Protein AF-A0A803SXY1-F1 (afdb_monomer)

Foldseek 3Di:
DDDDDDDPDDPPDDPDDDDPVNVVVVVVVVVVVLVVLLVVLLVVLLVVLCVPQLVVLLCLLQQQNDDDPVVSVVSSVVLSNLRSVLSSQLVSQLVVQQVVVCVVPVDDDPVSSVVSNVVSCCVRLVDPDLSSVVVVVVVVVVVVVVVVVVCCVVVVDPDDPDDCVVVVVVVVVVVVVVCLVPPLVVDRPSVSSVCCVVPVQVVDDDDPCCVRHNVDDPPDD

pLDDT: mean 77.66, std 15.53, range [34.53, 93.69]

Organism: Anolis carolinensis (NCBI:txid28377)

Solvent-accessible surface area (backbone atoms only — not comparable to full-atom values): 12912 Å² total; per-residue (Å²): 140,80,90,82,88,81,79,85,73,77,87,79,76,78,91,63,89,76,54,70,69,58,53,50,54,52,50,52,51,50,52,50,51,52,50,52,53,50,51,52,42,44,54,53,27,42,54,51,22,50,68,59,42,32,58,53,40,42,53,51,38,70,66,74,51,89,77,55,72,66,57,47,52,52,48,29,49,49,57,21,48,53,50,15,50,37,55,24,51,28,54,49,44,25,52,50,44,49,52,49,49,35,70,75,67,75,54,91,55,75,67,55,59,52,52,29,44,51,55,22,41,51,77,53,53,58,60,93,42,79,67,37,49,52,52,51,55,55,50,48,57,52,47,53,54,50,50,53,53,50,34,36,75,71,62,78,37,82,77,71,94,56,84,60,60,66,60,51,50,54,51,54,55,53,50,52,50,52,37,54,74,78,40,48,86,78,50,57,69,71,56,45,55,52,47,43,48,67,67,62,51,64,78,64,86,86,58,80,58,48,80,79,77,46,85,67,80,78,82,83,126

Radius of gyration: 26.49 Å; Cα contacts (8 Å, |Δi|>4): 98; chains: 1; bounding box: 53×67×96 Å

InterPro domains:
  IPR019531 Peroxisomal membrane protein 4 [PTHR15460] (8-216)

Nearest PDB structures (foldseek):
  8e73-assembly1_AK  TM=5.027E-01  e=1.678E-01  Vigna radiata
  8scx-assembly1_B  TM=4.984E-01  e=2.496E-01  Saccharomyces cerevisiae
  7b93-assembly1_Y  TM=5.015E-01  e=2.151E-01  Mus musculus
  8uew-assembly1_1Y  TM=5.117E-01  e=4.308E-01  Sus scrofa

Secondary structure (DSSP, 8-state):
-------------------HHHHHHHHHHHHHHHHHHHHHHHHHHHHHHHHHHHHHHHHHHHHH--S-HHHHHHHHHHHHHHHHHHHHHHHHHHHHHHHHHHHHHSS--HHHHHHHHHHHHHHHH-S--HHHHHHHHHHHHHHHHHHHHHHHHTTSSPPPSS-SHHHHHHHHHHHHHHHHHH-GGGS-HHHHHHHHHHHTGGG----GGGGTT-S-PPP--

Sequence (221 aa):
MLTGLIPCKPLQVPMGRWRRGTKIKLLLLLLLLLLCVFYFIFLSFGSYGAKIRAPHALVMTFLFRNGSLQEKLKAIFWATYTHSRNLAYFVFTYKGLMALQLRMQGKKIPVHSFLAACVGGWLVFGENNNINSQINMYLLSRILFGLSRLAVEKGYIPEPKRDPFPLFGALVWGIVLWLFEYHRHTLQPSLQSSMTYLYDDSNVWHDVSDFLVYNKRPAVK

Structure (mmCIF, N/CA/C/O backbone):
data_AF-A0A803SXY1-F1
#
_entry.id   AF-A0A803SXY1-F1
#
loop_
_atom_site.group_PDB
_atom_site.id
_atom_site.type_symbol
_atom_site.label_atom_id
_atom_site.label_alt_id
_atom_site.label_comp_id
_atom_site.label_asym_id
_atom_site.label_entity_id
_atom_site.label_seq_id
_atom_site.pdbx_PDB_ins_code
_atom_site.Cartn_x
_atom_site.Cartn_y
_atom_site.Cartn_z
_atom_site.occupancy
_atom_site.B_iso_or_equiv
_atom_site.auth_seq_id
_atom_site.auth_comp_id
_atom_site.auth_asym_id
_atom_site.auth_atom_id
_atom_site.pdbx_PDB_model_num
ATOM 1 N N . MET A 1 1 ? -16.635 -2.379 62.173 1.00 37.00 1 MET A N 1
ATOM 2 C CA . MET A 1 1 ? -15.946 -1.074 62.029 1.00 37.00 1 MET A CA 1
ATOM 3 C C . MET A 1 1 ? -14.939 -1.248 60.900 1.00 37.00 1 MET A C 1
ATOM 5 O O . MET A 1 1 ? -14.116 -2.129 61.034 1.00 37.00 1 MET A O 1
ATOM 9 N N . LEU A 1 2 ? -14.979 -0.608 59.735 1.00 38.03 2 LEU A N 1
ATOM 10 C CA . LEU A 1 2 ? -15.525 0.678 59.318 1.00 38.03 2 LEU A CA 1
ATOM 11 C C . LEU A 1 2 ? -15.979 0.595 57.849 1.00 38.03 2 LEU A C 1
ATOM 13 O O . LEU A 1 2 ? -15.222 0.197 56.970 1.00 38.03 2 LEU A O 1
ATOM 17 N N . THR A 1 3 ? -17.211 1.023 57.602 1.00 37.41 3 THR A N 1
ATOM 18 C CA . THR A 1 3 ? -17.710 1.551 56.327 1.00 37.41 3 THR A CA 1
ATOM 19 C C . THR A 1 3 ? -17.088 2.929 56.063 1.00 37.41 3 THR A C 1
ATOM 21 O O . THR A 1 3 ? -17.051 3.744 56.983 1.00 37.41 3 THR A O 1
ATOM 24 N N . GLY A 1 4 ? -16.648 3.230 54.834 1.00 34.53 4 GLY A N 1
ATOM 25 C CA . GLY A 1 4 ? -16.041 4.534 54.519 1.00 34.53 4 GLY A CA 1
ATOM 26 C C . GLY A 1 4 ? -15.859 4.821 53.026 1.00 34.53 4 GLY A C 1
ATOM 27 O O . GLY A 1 4 ? -14.760 4.747 52.497 1.00 34.53 4 GLY A O 1
ATOM 28 N N . LEU A 1 5 ? -16.975 5.139 52.375 1.00 41.88 5 LEU A N 1
ATOM 29 C CA . LEU A 1 5 ? -17.161 5.711 51.036 1.00 41.88 5 LEU A CA 1
ATOM 30 C C . LEU A 1 5 ? -16.133 6.783 50.602 1.00 41.88 5 LEU A C 1
ATOM 32 O O . LEU A 1 5 ? -15.962 7.784 51.291 1.00 41.88 5 LEU A O 1
ATOM 36 N N . ILE A 1 6 ? -15.639 6.691 49.359 1.00 41.78 6 ILE A N 1
ATOM 37 C CA . ILE A 1 6 ? -15.405 7.878 48.515 1.00 41.78 6 ILE A CA 1
ATOM 38 C C . ILE A 1 6 ? -16.042 7.615 47.140 1.00 41.78 6 ILE A C 1
ATOM 40 O O . ILE A 1 6 ? -15.464 6.894 46.326 1.00 41.78 6 ILE A O 1
ATOM 44 N N . PRO A 1 7 ? -17.236 8.156 46.840 1.00 44.84 7 PRO A N 1
ATOM 45 C CA . PRO A 1 7 ? -17.780 8.099 45.494 1.00 44.84 7 PRO A CA 1
ATOM 46 C C . PRO A 1 7 ? -17.070 9.140 44.616 1.00 44.84 7 PRO A C 1
ATOM 48 O O . PRO A 1 7 ? -17.014 10.324 44.953 1.00 44.84 7 PRO A O 1
ATOM 51 N N . CYS A 1 8 ? -16.551 8.708 43.464 1.00 43.59 8 CYS A N 1
ATOM 52 C CA . CYS A 1 8 ? -16.118 9.606 42.393 1.00 43.59 8 CYS A CA 1
ATOM 53 C C . CYS A 1 8 ? -17.317 10.445 41.925 1.00 43.59 8 CYS A C 1
ATOM 55 O O . CYS A 1 8 ? -18.183 9.957 41.199 1.00 43.59 8 CYS A O 1
ATOM 57 N N . LYS A 1 9 ? -17.379 11.716 42.336 1.00 37.56 9 LYS A N 1
ATOM 58 C CA . LYS A 1 9 ? -18.309 12.684 41.745 1.00 37.56 9 LYS A CA 1
ATOM 59 C C . LYS A 1 9 ? -17.883 12.965 40.296 1.00 37.56 9 LYS A C 1
ATOM 61 O O . LYS A 1 9 ? -16.722 13.313 40.078 1.00 37.56 9 LYS A O 1
ATOM 66 N N . PRO A 1 10 ? -18.785 12.877 39.303 1.00 44.91 10 PRO A N 1
ATOM 67 C CA . PRO A 1 10 ? -18.502 13.389 37.971 1.00 44.91 10 PRO A CA 1
ATOM 68 C C . PRO A 1 10 ? -18.340 14.911 38.040 1.00 44.91 10 PRO A C 1
ATOM 70 O O . PRO A 1 10 ? -19.112 15.606 38.702 1.00 44.91 10 PRO A O 1
ATOM 73 N N . LEU A 1 11 ? -17.315 15.421 37.359 1.00 42.56 11 LEU A N 1
ATOM 74 C CA . LEU A 1 11 ? -16.994 16.842 37.269 1.00 42.56 11 LEU A CA 1
ATOM 75 C C . LEU A 1 11 ? -18.154 17.586 36.574 1.00 42.56 11 LEU A C 1
ATOM 77 O O . LEU A 1 11 ? -18.236 17.630 35.347 1.00 42.56 11 LEU A O 1
ATOM 81 N N . GLN A 1 12 ? -19.086 18.147 37.346 1.00 40.94 12 GLN A N 1
ATOM 82 C CA . GLN A 1 12 ? -20.117 19.043 36.823 1.00 40.94 12 GLN A CA 1
ATOM 83 C C . GLN A 1 12 ? -19.466 20.384 36.477 1.00 40.94 12 GLN A C 1
ATOM 85 O O . GLN A 1 12 ? -19.215 21.216 37.346 1.00 40.94 12 GLN A O 1
ATOM 90 N N . VAL A 1 13 ? -19.175 20.592 35.191 1.00 52.53 13 VAL A N 1
ATOM 91 C CA . VAL A 1 13 ? -18.780 21.906 34.677 1.00 52.53 13 VAL A CA 1
ATOM 92 C C . VAL A 1 13 ? -20.028 22.798 34.694 1.00 52.53 13 VAL A C 1
ATOM 94 O O . VAL A 1 13 ? -21.013 22.456 34.034 1.00 52.53 13 VAL A O 1
ATOM 97 N N . PRO A 1 14 ? -20.039 23.922 35.432 1.00 42.34 14 PRO A N 1
ATOM 98 C CA . PRO A 1 14 ? -21.200 24.796 35.470 1.00 42.34 14 PRO A CA 1
ATOM 99 C C . PRO A 1 14 ? -21.445 25.385 34.075 1.00 42.34 14 PRO A C 1
ATOM 101 O O . PRO A 1 14 ? -20.555 25.989 33.472 1.00 42.34 14 PRO A O 1
ATOM 104 N N . MET A 1 15 ? -22.672 25.233 33.570 1.00 45.22 15 MET A N 1
ATOM 105 C CA . MET A 1 15 ? -23.189 25.891 32.362 1.00 45.22 15 MET A CA 1
ATOM 106 C C . MET A 1 15 ? -23.405 27.393 32.629 1.00 45.22 15 MET A C 1
ATOM 108 O O . MET A 1 15 ? -24.511 27.918 32.564 1.00 45.22 15 MET A O 1
ATOM 112 N N . GLY A 1 16 ? -22.328 28.095 32.983 1.00 50.28 16 GLY A N 1
ATOM 113 C CA . GLY A 1 16 ? -22.297 29.544 33.122 1.00 50.28 16 GLY A CA 1
ATOM 114 C C . GLY A 1 16 ? -22.181 30.225 31.758 1.00 50.28 16 GLY A C 1
ATOM 115 O O . GLY A 1 16 ? -21.492 29.753 30.854 1.00 50.28 16 GLY A O 1
ATOM 116 N N . ARG A 1 17 ? -22.858 31.364 31.604 1.00 56.81 17 ARG A N 1
ATOM 117 C CA . ARG A 1 17 ? -22.893 32.192 30.388 1.00 56.81 17 ARG A CA 1
ATOM 118 C C . ARG A 1 17 ? -21.473 32.656 30.004 1.00 56.81 17 ARG A C 1
ATOM 120 O O . ARG A 1 17 ? -20.957 33.630 30.541 1.00 56.81 17 ARG A O 1
ATOM 127 N N . TRP A 1 18 ? -20.830 31.949 29.072 1.00 48.97 18 TRP A N 1
ATOM 128 C CA . TRP A 1 18 ? -19.464 32.236 28.611 1.00 48.97 18 TRP A CA 1
ATOM 129 C C . TRP A 1 18 ? -19.352 33.646 27.998 1.00 48.97 18 TRP A C 1
ATOM 131 O O . TRP A 1 18 ? -19.996 33.934 26.984 1.00 48.97 18 TRP A O 1
ATOM 141 N N . ARG A 1 19 ? -18.494 34.514 28.563 1.00 59.72 19 ARG A N 1
ATOM 142 C CA . ARG A 1 19 ? -18.118 35.804 27.947 1.00 59.72 19 ARG A CA 1
ATOM 143 C C . ARG A 1 19 ? -17.497 35.549 26.564 1.00 59.72 19 ARG A C 1
ATOM 145 O O . ARG A 1 19 ? -16.699 34.626 26.401 1.00 59.72 19 ARG A O 1
ATOM 152 N N . ARG A 1 20 ? -17.827 36.390 25.570 1.00 59.88 20 ARG A N 1
ATOM 153 C CA . ARG A 1 20 ? -17.334 36.292 24.173 1.00 59.88 20 ARG A CA 1
ATOM 154 C C . ARG A 1 20 ? -15.811 36.085 24.083 1.00 59.88 20 ARG A C 1
ATOM 156 O O . ARG A 1 20 ? -15.367 35.249 23.304 1.00 59.88 20 ARG A O 1
ATOM 163 N N . GLY A 1 21 ? -15.028 36.755 24.935 1.00 64.75 21 GLY A N 1
ATOM 164 C CA . GLY A 1 21 ? -13.566 36.605 24.984 1.00 64.75 21 GLY A CA 1
ATOM 165 C C . GLY A 1 21 ? -13.079 35.211 25.401 1.00 64.75 21 GLY A C 1
ATOM 166 O O . GLY A 1 21 ? -12.070 34.734 24.891 1.00 64.75 21 GLY A O 1
ATOM 167 N N . THR A 1 22 ? -13.812 34.510 26.267 1.00 71.00 22 THR A N 1
ATOM 168 C CA . THR A 1 22 ? -13.458 33.152 26.702 1.00 71.00 22 THR A CA 1
ATOM 169 C C . THR A 1 22 ? -13.793 32.114 25.625 1.00 71.00 22 THR A C 1
ATOM 171 O O . THR A 1 22 ? -13.038 31.164 25.439 1.00 71.00 22 THR A O 1
ATOM 174 N N . LYS A 1 23 ? -14.865 32.331 24.843 1.00 73.38 23 LYS A N 1
ATOM 175 C CA . LYS A 1 23 ? -15.178 31.500 23.664 1.00 73.38 23 LYS A CA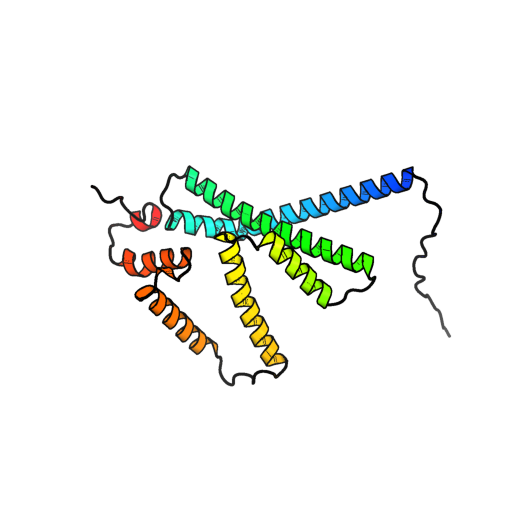 1
ATOM 176 C C . LYS A 1 23 ? -14.116 31.630 22.568 1.00 73.38 23 LYS A C 1
ATOM 178 O O . LYS A 1 23 ? -13.734 30.621 21.992 1.00 73.38 23 LYS A O 1
ATOM 183 N N . ILE A 1 24 ? -13.613 32.843 22.318 1.00 78.06 24 ILE A N 1
ATOM 184 C CA . ILE A 1 24 ? -12.548 33.090 21.329 1.00 78.06 24 ILE A CA 1
ATOM 185 C C . ILE A 1 24 ? -11.233 32.435 21.765 1.00 78.06 24 ILE A C 1
ATOM 187 O O . ILE A 1 24 ? -10.610 31.743 20.967 1.00 78.06 24 ILE A O 1
ATOM 191 N N . LYS A 1 25 ? -10.840 32.575 23.040 1.00 78.88 25 LYS A N 1
ATOM 192 C CA . LYS A 1 25 ? -9.647 31.900 23.581 1.00 78.88 25 LYS A CA 1
ATOM 193 C C . LYS A 1 25 ? -9.755 30.375 23.498 1.00 78.88 25 LYS A C 1
ATOM 195 O O . LYS A 1 25 ? -8.792 29.721 23.115 1.00 78.88 25 LYS A O 1
ATOM 200 N N . LEU A 1 26 ? -10.925 29.815 23.807 1.00 80.31 26 LEU A N 1
ATOM 201 C CA . LEU A 1 26 ? -11.172 28.377 23.694 1.00 80.31 26 LEU A CA 1
ATOM 202 C C . LEU A 1 26 ? -11.145 27.903 22.233 1.00 80.31 26 LEU A C 1
ATOM 204 O O . LEU A 1 26 ? -10.582 26.851 21.946 1.00 80.31 26 LEU A O 1
ATOM 208 N N . LEU A 1 27 ? -11.714 28.684 21.309 1.00 81.00 27 LEU A N 1
ATOM 209 C CA . LEU A 1 27 ? -11.686 28.388 19.878 1.00 81.00 27 LEU A CA 1
ATOM 210 C C . LEU A 1 27 ? -10.255 28.415 19.329 1.00 81.00 27 LEU A C 1
ATOM 212 O O . LEU A 1 27 ? -9.861 27.472 18.654 1.00 81.00 27 LEU A O 1
ATOM 216 N N . LEU A 1 28 ? -9.466 29.439 19.669 1.00 80.88 28 LEU A N 1
ATOM 217 C CA . LEU A 1 28 ? -8.047 29.538 19.308 1.00 80.88 28 LEU A CA 1
ATOM 218 C C . LEU A 1 28 ? -7.239 28.362 19.859 1.00 80.88 28 LEU A C 1
ATOM 220 O O . LEU A 1 28 ? -6.459 27.768 19.122 1.00 80.88 28 LEU A O 1
ATOM 224 N N . LEU A 1 29 ? -7.459 27.987 21.123 1.00 82.38 29 LEU A N 1
ATOM 225 C CA . LEU A 1 29 ? -6.787 26.845 21.743 1.00 82.38 29 LEU A CA 1
ATOM 226 C C . LEU A 1 29 ? -7.137 25.527 21.036 1.00 82.38 29 LEU A C 1
ATOM 228 O O . LEU A 1 29 ? -6.254 24.716 20.777 1.00 82.38 29 LEU A O 1
ATOM 232 N N . LEU A 1 30 ? -8.409 25.322 20.680 1.00 80.56 30 LEU A N 1
ATOM 233 C CA . LEU A 1 30 ? -8.847 24.155 19.910 1.00 80.56 30 LEU A CA 1
ATOM 234 C C . LEU A 1 30 ? -8.224 24.125 18.509 1.00 80.56 30 LEU A C 1
ATOM 236 O O . LEU A 1 30 ? -7.809 23.061 18.056 1.00 80.56 30 LEU A O 1
ATOM 240 N N . LEU A 1 31 ? -8.125 25.275 17.841 1.00 82.19 31 LEU A N 1
ATOM 241 C CA . LEU A 1 31 ? -7.512 25.398 16.517 1.00 82.19 31 LEU A CA 1
ATOM 242 C C . LEU A 1 31 ? -6.007 25.101 16.566 1.00 82.19 31 LEU A C 1
ATOM 244 O O . LEU A 1 31 ? -5.509 24.327 15.754 1.00 82.19 31 LEU A O 1
ATOM 248 N N . LEU A 1 32 ? -5.304 25.632 17.570 1.00 82.56 32 LEU A N 1
ATOM 249 C CA . LEU A 1 32 ? -3.899 25.327 17.851 1.00 82.56 32 LEU A CA 1
ATOM 250 C C . LEU A 1 32 ? -3.681 23.837 18.130 1.00 82.56 32 LEU A C 1
ATOM 252 O O . LEU A 1 32 ? -2.777 23.236 17.559 1.00 82.56 32 LEU A O 1
ATOM 256 N N . LEU A 1 33 ? -4.534 23.215 18.948 1.00 81.62 33 LEU A N 1
ATOM 257 C CA . LEU A 1 33 ? -4.452 21.779 19.229 1.00 81.62 33 LEU A CA 1
ATOM 258 C C . LEU A 1 33 ? -4.681 20.934 17.970 1.00 81.62 33 LEU A C 1
ATOM 260 O O . LEU A 1 33 ? -3.950 19.970 17.745 1.00 81.62 33 LEU A O 1
ATOM 264 N N . LEU A 1 34 ? -5.651 21.299 17.127 1.00 79.19 34 LEU A N 1
ATOM 265 C CA . LEU A 1 34 ? -5.889 20.624 15.849 1.00 79.19 34 LEU A CA 1
ATOM 266 C C . LEU A 1 34 ? -4.689 20.757 14.904 1.00 79.19 34 LEU A C 1
ATOM 268 O O . LEU A 1 34 ? -4.290 19.764 14.297 1.00 79.19 34 LEU A O 1
ATOM 272 N N . LEU A 1 35 ? -4.079 21.943 14.825 1.00 80.88 35 LEU A N 1
ATOM 273 C CA . LEU A 1 35 ? -2.865 22.179 14.040 1.00 80.88 35 LEU A CA 1
ATOM 274 C C . LEU A 1 35 ? -1.670 21.378 14.575 1.00 80.88 35 LEU A C 1
ATOM 276 O O . LEU A 1 35 ? -0.956 20.762 13.787 1.00 80.88 35 LEU A O 1
ATOM 280 N N . CYS A 1 36 ? -1.479 21.312 15.895 1.00 78.88 36 CYS A N 1
ATOM 281 C CA . CYS A 1 36 ? -0.435 20.490 16.512 1.00 78.88 36 CYS A CA 1
ATOM 282 C C . CYS A 1 36 ? -0.631 18.997 16.215 1.00 78.88 36 CYS A C 1
ATOM 284 O O . CYS A 1 36 ? 0.328 18.313 15.861 1.00 78.88 36 CYS A O 1
ATOM 286 N N . VAL A 1 37 ? -1.863 18.487 16.319 1.00 77.94 37 VAL A N 1
ATOM 287 C CA . VAL A 1 37 ? -2.183 17.087 15.994 1.00 77.94 37 VAL A CA 1
ATOM 288 C C . VAL A 1 37 ? -1.950 16.808 14.511 1.00 77.94 37 VAL A C 1
ATOM 290 O O . VAL A 1 37 ? -1.346 15.792 14.175 1.00 77.94 37 VAL A O 1
ATOM 293 N N . PHE A 1 38 ? -2.383 17.710 13.630 1.00 79.56 38 PHE A N 1
ATOM 294 C CA . PHE A 1 38 ? -2.131 17.610 12.195 1.00 79.56 38 PHE A CA 1
ATOM 295 C C . PHE A 1 38 ? -0.625 17.553 11.908 1.00 79.56 38 PHE A C 1
ATOM 297 O O . PHE A 1 38 ? -0.152 16.600 11.291 1.00 79.56 38 PHE A O 1
ATOM 304 N N . TYR A 1 39 ? 0.150 18.499 12.438 1.00 77.69 39 TYR A N 1
ATOM 305 C CA . TYR A 1 39 ? 1.600 18.544 12.255 1.00 77.69 39 TYR A CA 1
ATOM 306 C C . TYR A 1 39 ? 2.296 17.277 12.771 1.00 77.69 39 TYR A C 1
ATOM 308 O O . TYR A 1 39 ? 3.116 16.685 12.068 1.00 77.69 39 TYR A O 1
ATOM 316 N N . PHE A 1 40 ? 1.926 16.803 13.963 1.00 78.12 40 PHE A N 1
ATOM 317 C CA . PHE A 1 40 ? 2.498 15.591 14.547 1.00 78.12 40 PHE A CA 1
ATOM 318 C C . PHE A 1 40 ? 2.210 14.338 13.706 1.00 78.12 40 PHE A C 1
ATOM 320 O O . PHE A 1 40 ? 3.102 13.509 13.503 1.00 78.12 40 PHE A O 1
ATOM 327 N N . ILE A 1 41 ? 0.985 14.202 13.180 1.00 77.44 41 ILE A N 1
ATOM 328 C CA . ILE A 1 41 ? 0.612 13.108 12.271 1.00 77.44 41 ILE A CA 1
ATOM 329 C C . ILE A 1 41 ? 1.494 13.160 11.020 1.00 77.44 41 ILE A C 1
ATOM 331 O O . ILE A 1 41 ? 2.120 12.160 10.672 1.00 77.44 41 ILE A O 1
ATOM 335 N N . PHE A 1 42 ? 1.613 14.323 10.381 1.00 82.19 42 PHE A N 1
ATOM 336 C CA . PHE A 1 42 ? 2.420 14.475 9.170 1.00 82.19 42 PHE A CA 1
ATOM 337 C C . PHE A 1 42 ? 3.905 14.173 9.404 1.00 82.19 42 PHE A C 1
ATOM 339 O O . PHE A 1 42 ? 4.511 13.473 8.596 1.00 82.19 42 PHE A O 1
ATOM 346 N N . LEU A 1 43 ? 4.479 14.607 10.529 1.00 76.81 43 LEU A N 1
ATOM 347 C CA . LEU A 1 43 ? 5.865 14.296 10.889 1.00 76.81 43 LEU A CA 1
ATOM 348 C C . LEU A 1 43 ? 6.087 12.792 11.131 1.00 76.81 43 LEU A C 1
ATOM 350 O O . LEU A 1 43 ? 7.069 12.211 10.655 1.00 76.81 43 LEU A O 1
ATOM 354 N N . SER A 1 44 ? 5.155 12.149 11.839 1.00 76.31 44 SER A N 1
ATOM 355 C CA . SER A 1 44 ? 5.210 10.714 12.138 1.00 76.31 44 SER A CA 1
ATOM 356 C C . SER A 1 44 ? 5.144 9.876 10.859 1.00 76.31 44 SER A C 1
ATOM 358 O O . SER A 1 44 ? 5.974 8.991 10.647 1.00 76.31 44 SER A O 1
ATOM 360 N N . PHE A 1 45 ? 4.199 10.185 9.967 1.00 78.56 45 PHE A N 1
ATOM 361 C CA . PHE A 1 45 ? 4.046 9.476 8.695 1.00 78.56 45 PHE A CA 1
ATOM 362 C C . PHE A 1 45 ? 5.141 9.819 7.689 1.00 78.56 45 PHE A C 1
ATOM 364 O O . PHE A 1 45 ? 5.568 8.939 6.945 1.00 78.56 45 PHE A O 1
ATOM 371 N N . GLY A 1 46 ? 5.657 11.050 7.712 1.00 77.75 46 GLY A N 1
ATOM 372 C CA . GLY A 1 46 ? 6.854 11.438 6.971 1.00 77.75 46 GLY A CA 1
ATOM 373 C C . GLY A 1 46 ? 8.037 10.538 7.326 1.00 77.75 46 GLY A C 1
ATOM 374 O O . GLY A 1 46 ? 8.624 9.917 6.442 1.00 77.75 46 GLY A O 1
ATOM 375 N N . SER A 1 47 ? 8.309 10.383 8.624 1.00 78.69 47 SER A N 1
ATOM 376 C CA . SER A 1 47 ? 9.394 9.535 9.133 1.00 78.69 47 SER A CA 1
ATOM 377 C C . SER A 1 47 ? 9.176 8.049 8.829 1.00 78.69 47 SER A C 1
ATOM 379 O O . SER A 1 47 ? 10.109 7.346 8.446 1.00 78.69 47 SER A O 1
ATOM 381 N N . TYR A 1 48 ? 7.944 7.557 8.978 1.00 75.94 48 TYR A N 1
ATOM 382 C CA . TYR A 1 48 ? 7.596 6.164 8.693 1.00 75.94 48 TYR A CA 1
ATOM 383 C C . TYR A 1 48 ? 7.739 5.820 7.204 1.00 75.94 48 TYR A C 1
ATOM 385 O O . TYR A 1 48 ? 8.412 4.851 6.849 1.00 75.94 48 TYR A O 1
ATOM 393 N N . GLY A 1 49 ? 7.155 6.634 6.320 1.00 74.75 49 GLY A N 1
ATOM 394 C CA . GLY A 1 49 ? 7.240 6.404 4.881 1.00 74.75 49 GLY A CA 1
ATOM 395 C C . GLY A 1 49 ? 8.662 6.568 4.348 1.00 74.75 49 GLY A C 1
ATOM 396 O O . GLY A 1 49 ? 9.065 5.792 3.483 1.00 74.75 49 GLY A O 1
ATOM 397 N N . ALA A 1 50 ? 9.460 7.477 4.922 1.00 79.38 50 ALA A N 1
ATOM 398 C CA . ALA A 1 50 ? 10.884 7.577 4.612 1.00 79.38 50 ALA A CA 1
ATOM 399 C C . ALA A 1 50 ? 11.648 6.290 4.966 1.00 79.38 50 ALA A C 1
ATOM 401 O O . ALA A 1 50 ? 12.468 5.838 4.178 1.00 79.38 50 ALA A O 1
ATOM 402 N N . LYS A 1 51 ? 11.353 5.652 6.105 1.00 78.12 51 LYS A N 1
ATOM 403 C CA . LYS A 1 51 ? 12.051 4.425 6.527 1.00 78.12 51 LYS A CA 1
ATOM 404 C C . LYS A 1 51 ? 11.713 3.201 5.681 1.00 78.12 51 LYS A C 1
ATOM 406 O O . LYS A 1 51 ? 12.587 2.379 5.444 1.00 78.12 51 LYS A O 1
ATOM 411 N N . ILE A 1 52 ? 10.460 3.052 5.256 1.00 78.31 52 ILE A N 1
ATOM 412 C CA . ILE A 1 52 ? 10.006 1.819 4.591 1.00 78.31 52 ILE A CA 1
ATOM 413 C C . ILE A 1 52 ? 9.948 1.988 3.078 1.00 78.31 52 ILE A C 1
ATOM 415 O O . ILE A 1 52 ? 10.453 1.149 2.332 1.00 78.31 52 ILE A O 1
ATOM 419 N N . ARG A 1 53 ? 9.337 3.075 2.596 1.00 80.81 53 ARG A N 1
ATOM 420 C CA . ARG A 1 53 ? 9.096 3.246 1.164 1.00 80.81 53 ARG A CA 1
ATOM 421 C C . ARG A 1 53 ? 10.279 3.854 0.435 1.00 80.81 53 ARG A C 1
ATOM 423 O O . ARG A 1 53 ? 10.468 3.492 -0.721 1.00 80.81 53 ARG A O 1
ATOM 430 N N . ALA A 1 54 ? 11.071 4.723 1.065 1.00 81.62 54 ALA A N 1
ATOM 431 C CA . ALA A 1 54 ? 12.218 5.314 0.375 1.00 81.62 54 ALA A CA 1
ATOM 432 C C . ALA A 1 54 ? 13.244 4.253 -0.069 1.00 81.62 54 ALA A C 1
ATOM 434 O O . ALA A 1 54 ? 13.603 4.285 -1.244 1.00 81.62 54 ALA A O 1
ATOM 435 N N . PRO A 1 55 ? 13.637 3.258 0.759 1.00 82.69 55 PRO A N 1
ATOM 436 C CA . PRO A 1 55 ? 14.520 2.180 0.310 1.00 82.69 55 PRO A CA 1
ATOM 437 C C . PRO A 1 55 ? 13.911 1.348 -0.823 1.00 82.69 55 PRO A C 1
ATOM 439 O O . PRO A 1 55 ? 14.572 1.084 -1.821 1.00 82.69 55 PRO A O 1
ATOM 442 N N . HIS A 1 56 ? 12.627 0.995 -0.720 1.00 77.81 56 HIS A N 1
ATOM 443 C CA . HIS A 1 56 ? 11.936 0.247 -1.772 1.00 77.81 56 HIS A CA 1
ATOM 444 C C . HIS A 1 56 ? 11.860 1.039 -3.088 1.00 77.81 56 HIS A C 1
ATOM 446 O O . HIS A 1 56 ? 12.172 0.521 -4.155 1.00 77.81 56 HIS A O 1
ATOM 452 N N . ALA A 1 57 ? 11.467 2.314 -3.031 1.00 78.75 57 ALA A N 1
ATOM 453 C CA . ALA A 1 57 ? 11.407 3.186 -4.200 1.00 78.75 57 ALA A CA 1
ATOM 454 C C . ALA A 1 57 ? 12.797 3.416 -4.803 1.00 78.75 57 ALA A C 1
ATOM 456 O O . ALA A 1 57 ? 12.907 3.493 -6.024 1.00 78.75 57 ALA A O 1
ATOM 457 N N . LEU A 1 58 ? 13.838 3.488 -3.970 1.00 83.12 58 LEU A N 1
ATOM 458 C CA . LEU A 1 58 ? 15.226 3.571 -4.403 1.00 83.12 58 LEU A CA 1
ATOM 459 C C . LEU A 1 58 ? 15.603 2.331 -5.210 1.00 83.12 58 LEU A C 1
ATOM 461 O O . LEU A 1 58 ? 15.945 2.478 -6.379 1.00 83.12 58 LEU A O 1
ATOM 465 N N . VAL A 1 59 ? 15.445 1.130 -4.649 1.00 80.38 59 VAL A N 1
ATOM 466 C CA . VAL A 1 59 ? 15.778 -0.122 -5.350 1.00 80.38 59 VAL A CA 1
ATOM 467 C C . VAL A 1 59 ? 14.995 -0.240 -6.657 1.00 80.38 59 VAL A C 1
ATOM 469 O O . VAL A 1 59 ? 15.593 -0.416 -7.713 1.00 80.38 59 VAL A O 1
ATOM 472 N N . MET A 1 60 ? 13.677 -0.031 -6.627 1.00 77.88 60 MET A N 1
ATOM 473 C CA . MET A 1 60 ? 12.846 -0.144 -7.831 1.00 77.88 60 MET A CA 1
ATOM 474 C C . MET A 1 60 ? 13.213 0.884 -8.912 1.00 77.88 60 MET A C 1
ATOM 476 O O . MET A 1 60 ? 13.169 0.577 -10.100 1.00 77.88 60 MET A O 1
ATOM 480 N N . THR A 1 61 ? 13.573 2.110 -8.524 1.00 78.00 61 THR A N 1
ATOM 481 C CA . THR A 1 61 ? 13.913 3.178 -9.477 1.00 78.00 61 THR A CA 1
ATOM 482 C C . THR A 1 61 ? 15.312 2.995 -10.056 1.00 78.00 61 THR A C 1
ATOM 484 O O . THR A 1 61 ? 15.517 3.253 -11.237 1.00 78.00 61 THR A O 1
ATOM 487 N N . PHE A 1 62 ? 16.282 2.552 -9.257 1.00 75.69 62 PHE A N 1
ATOM 488 C CA . PHE A 1 62 ? 17.625 2.284 -9.763 1.00 75.69 62 PHE A CA 1
ATOM 489 C C . PHE A 1 62 ? 17.665 1.037 -10.647 1.00 75.69 62 PHE A C 1
ATOM 491 O O . PHE A 1 62 ? 18.333 1.081 -11.676 1.00 75.69 62 PHE A O 1
ATOM 498 N N . LEU A 1 63 ? 16.901 -0.004 -10.298 1.00 72.38 63 LEU A N 1
ATOM 499 C CA . LEU A 1 63 ? 16.903 -1.288 -11.001 1.00 72.38 63 LEU A CA 1
ATOM 500 C C . LEU A 1 63 ? 16.078 -1.278 -12.298 1.00 72.38 63 LEU A C 1
ATOM 502 O O . LEU A 1 63 ? 16.503 -1.846 -13.300 1.00 72.38 63 LEU A O 1
ATOM 506 N N . PHE A 1 64 ? 14.908 -0.625 -12.304 1.00 70.31 64 PHE A N 1
ATOM 507 C CA . PHE A 1 64 ? 13.948 -0.745 -13.415 1.00 70.31 64 PHE A CA 1
ATOM 508 C C . PHE A 1 64 ? 13.674 0.554 -14.179 1.00 70.31 64 PHE A C 1
ATOM 510 O O . PHE A 1 64 ? 12.999 0.521 -15.208 1.00 70.31 64 PHE A O 1
ATOM 517 N N . ARG A 1 65 ? 14.155 1.715 -13.709 1.00 71.62 65 ARG A N 1
ATOM 518 C CA . ARG A 1 65 ? 13.913 2.999 -14.386 1.00 71.62 65 ARG A CA 1
ATOM 519 C C . ARG A 1 65 ? 15.165 3.492 -15.108 1.00 71.62 65 ARG A C 1
ATOM 521 O O . ARG A 1 65 ? 16.211 3.707 -14.497 1.00 71.62 65 ARG A O 1
ATOM 528 N N . ASN A 1 66 ? 15.011 3.780 -16.397 1.00 66.06 66 ASN A N 1
ATOM 529 C CA . ASN A 1 66 ? 16.022 4.453 -17.212 1.00 66.06 66 ASN A CA 1
ATOM 530 C C . ASN A 1 66 ? 15.787 5.973 -17.179 1.00 66.06 66 ASN A C 1
ATOM 532 O O . ASN A 1 66 ? 14.640 6.419 -17.209 1.00 66.06 66 ASN A O 1
ATOM 536 N N . GLY A 1 67 ? 16.855 6.764 -17.060 1.00 75.44 67 GLY A N 1
ATOM 537 C CA . GLY A 1 67 ? 16.780 8.227 -16.962 1.00 75.44 67 GLY A CA 1
ATOM 538 C C . GLY A 1 67 ? 17.945 8.835 -16.184 1.00 75.44 67 GLY A C 1
ATOM 539 O O . GLY A 1 67 ? 18.779 8.114 -15.627 1.00 75.44 67 GLY A O 1
ATOM 540 N N . SER A 1 68 ? 17.987 10.165 -16.129 1.00 83.38 68 SER A N 1
ATOM 541 C CA . SER A 1 68 ? 19.019 10.909 -15.400 1.00 83.38 68 SER A CA 1
ATOM 542 C C . SER A 1 68 ? 18.921 10.689 -13.883 1.00 83.38 68 SER A C 1
ATOM 544 O O . SER A 1 68 ? 17.847 10.421 -13.335 1.00 83.38 68 SER A O 1
ATOM 546 N N . LEU A 1 69 ? 20.039 10.854 -13.165 1.00 81.38 69 LEU A N 1
ATOM 547 C CA . LEU A 1 69 ? 20.057 10.750 -11.698 1.00 81.38 69 LEU A CA 1
ATOM 548 C C . LEU A 1 69 ? 19.072 11.726 -11.034 1.00 81.38 69 LEU A C 1
ATOM 550 O O . LEU A 1 69 ? 18.426 11.374 -10.048 1.00 81.38 69 LEU A O 1
ATOM 554 N N . GLN A 1 70 ? 18.898 12.924 -11.600 1.00 80.19 70 GLN A N 1
ATOM 555 C CA . GLN A 1 70 ? 17.952 13.917 -11.088 1.00 80.19 70 GLN A CA 1
ATOM 556 C C . GLN A 1 70 ? 16.499 13.434 -11.188 1.00 80.19 70 GLN A C 1
ATOM 558 O O . GLN A 1 70 ? 15.737 13.561 -10.228 1.00 80.19 70 GLN A O 1
ATOM 563 N N . GLU A 1 71 ? 16.110 12.830 -12.312 1.00 81.81 71 GLU A N 1
ATOM 564 C CA . GLU A 1 71 ? 14.763 12.276 -12.492 1.00 81.81 71 GLU A CA 1
ATOM 565 C C . GLU A 1 71 ? 14.506 11.094 -11.558 1.00 81.81 71 GLU A C 1
ATOM 567 O O . GLU A 1 71 ? 13.412 10.979 -10.998 1.00 81.81 71 GLU A O 1
ATOM 572 N N . LYS A 1 72 ? 15.519 10.245 -11.339 1.00 82.69 72 LYS A N 1
ATOM 573 C CA . LYS A 1 72 ? 15.450 9.128 -10.389 1.00 82.69 72 LYS A CA 1
ATOM 574 C C . LYS A 1 72 ? 15.242 9.628 -8.958 1.00 82.69 72 LYS A C 1
ATOM 576 O O . LYS A 1 72 ? 14.300 9.197 -8.295 1.00 82.69 72 LYS A O 1
ATOM 581 N N . LEU A 1 73 ? 16.050 10.585 -8.498 1.00 84.25 73 LEU A N 1
ATOM 582 C CA . LEU A 1 73 ? 15.916 11.170 -7.158 1.00 84.25 73 LEU A CA 1
ATOM 583 C C . LEU A 1 73 ? 14.564 11.867 -6.973 1.00 84.25 73 LEU A C 1
ATOM 585 O O . LEU A 1 73 ? 13.888 11.650 -5.966 1.00 84.25 73 LEU A O 1
ATOM 589 N N . LYS A 1 74 ? 14.122 12.641 -7.971 1.00 85.94 74 LYS A N 1
ATOM 590 C CA . LYS A 1 74 ? 12.812 13.303 -7.956 1.00 85.94 74 LYS A CA 1
ATOM 591 C C . LYS A 1 74 ? 11.677 12.281 -7.876 1.00 85.94 74 LYS A C 1
ATOM 593 O O . LYS A 1 74 ? 10.739 12.475 -7.108 1.00 85.94 74 LYS A O 1
ATOM 598 N N . ALA A 1 75 ? 11.767 11.176 -8.613 1.00 83.56 75 ALA A N 1
ATOM 599 C CA . ALA A 1 75 ? 10.781 10.102 -8.561 1.00 83.56 75 ALA A CA 1
ATOM 600 C C . ALA A 1 75 ? 10.719 9.407 -7.195 1.00 83.56 75 ALA A C 1
ATOM 602 O O . ALA A 1 75 ? 9.623 9.191 -6.680 1.00 83.56 75 ALA A O 1
ATOM 603 N N . ILE A 1 76 ? 11.872 9.093 -6.594 1.00 84.88 76 ILE A N 1
ATOM 604 C CA . ILE A 1 76 ? 11.958 8.485 -5.257 1.00 84.88 76 ILE A CA 1
ATOM 605 C C . ILE A 1 76 ? 11.340 9.419 -4.215 1.00 84.88 76 ILE A C 1
ATOM 607 O O . ILE A 1 76 ? 10.518 8.988 -3.400 1.00 84.88 76 ILE A O 1
ATOM 611 N N . PHE A 1 77 ? 11.691 10.707 -4.276 1.00 85.62 77 PHE A N 1
ATOM 612 C CA . PHE A 1 77 ? 11.145 11.723 -3.387 1.00 85.62 77 PHE A CA 1
ATOM 613 C C . PHE A 1 77 ? 9.624 11.819 -3.522 1.00 85.62 77 PHE A C 1
ATOM 615 O O . PHE A 1 77 ? 8.921 11.680 -2.525 1.00 85.62 77 PHE A O 1
ATOM 622 N N . TRP A 1 78 ? 9.097 11.962 -4.744 1.00 86.50 78 TRP A N 1
ATOM 623 C CA . TRP A 1 78 ? 7.651 12.026 -4.979 1.00 86.50 78 TRP A CA 1
ATOM 624 C C . TRP A 1 78 ? 6.926 10.755 -4.544 1.00 86.50 78 TRP A C 1
ATOM 626 O O . TRP A 1 78 ? 5.872 10.837 -3.919 1.00 86.50 78 TRP A O 1
ATOM 636 N N . ALA A 1 79 ? 7.485 9.577 -4.822 1.00 84.44 79 ALA A N 1
ATOM 637 C CA . ALA A 1 79 ? 6.875 8.312 -4.431 1.00 84.44 79 ALA A CA 1
ATOM 638 C C . ALA A 1 79 ? 6.794 8.145 -2.908 1.00 84.44 79 ALA A C 1
ATOM 640 O O . ALA A 1 79 ? 5.804 7.616 -2.392 1.00 84.44 79 ALA A O 1
ATOM 641 N N . THR A 1 80 ? 7.827 8.601 -2.198 1.00 86.19 80 THR A N 1
ATOM 642 C CA . THR A 1 80 ? 7.884 8.593 -0.732 1.00 86.19 80 THR A CA 1
ATOM 643 C C . THR A 1 80 ? 6.933 9.636 -0.156 1.00 86.19 80 THR A C 1
ATOM 645 O O . THR A 1 80 ? 6.109 9.311 0.696 1.00 86.19 80 THR A O 1
ATOM 648 N N . TYR A 1 81 ? 6.983 10.864 -0.675 1.00 86.25 81 TYR A N 1
ATOM 649 C CA . TYR A 1 81 ? 6.143 11.973 -0.239 1.00 86.25 81 TYR A CA 1
ATOM 650 C C . TYR A 1 81 ? 4.657 11.659 -0.409 1.00 86.25 81 TYR A C 1
ATOM 652 O O . TYR A 1 81 ? 3.902 11.771 0.552 1.00 86.25 81 TYR A O 1
ATOM 660 N N . THR A 1 82 ? 4.234 11.199 -1.590 1.00 85.56 82 THR A N 1
ATOM 661 C CA . THR A 1 82 ? 2.830 10.860 -1.862 1.00 85.56 82 THR A CA 1
ATOM 662 C C . THR A 1 82 ? 2.331 9.753 -0.939 1.00 85.56 82 THR A C 1
ATOM 664 O O . THR A 1 82 ? 1.243 9.866 -0.387 1.00 85.56 82 THR A O 1
ATOM 667 N N . HIS A 1 83 ? 3.129 8.713 -0.697 1.00 86.12 83 HIS A N 1
ATOM 668 C CA . HIS A 1 83 ? 2.746 7.642 0.222 1.00 86.12 83 HIS A CA 1
ATOM 669 C C . HIS A 1 83 ? 2.590 8.127 1.667 1.00 86.12 83 HIS A C 1
ATOM 671 O O . HIS A 1 83 ? 1.557 7.878 2.288 1.00 86.12 83 HIS A O 1
ATOM 677 N N . SER A 1 84 ? 3.586 8.851 2.189 1.00 86.25 84 SER A N 1
ATOM 678 C CA . SER A 1 84 ? 3.537 9.417 3.541 1.00 86.25 84 SER A CA 1
ATOM 679 C C . SER A 1 84 ? 2.364 10.381 3.699 1.00 86.25 84 SER A C 1
ATOM 681 O O . SER A 1 84 ? 1.648 10.333 4.698 1.00 86.25 84 SER A O 1
ATOM 683 N N . ARG A 1 85 ? 2.135 11.227 2.691 1.00 87.94 85 ARG A N 1
ATOM 684 C CA . ARG A 1 85 ? 1.038 12.193 2.646 1.00 87.94 85 ARG A CA 1
ATOM 685 C C . ARG A 1 85 ? -0.320 11.497 2.660 1.00 87.94 85 ARG A C 1
ATOM 687 O O . ARG A 1 85 ? -1.180 11.884 3.443 1.00 87.94 85 ARG A O 1
ATOM 694 N N . ASN A 1 86 ? -0.502 10.459 1.846 1.00 89.38 86 ASN A N 1
ATOM 695 C CA . ASN A 1 86 ? -1.755 9.710 1.796 1.00 89.38 86 ASN A CA 1
ATOM 696 C C . ASN A 1 86 ? -2.024 9.038 3.151 1.00 89.38 86 ASN A C 1
ATOM 698 O O . ASN A 1 86 ? -3.085 9.232 3.731 1.00 89.38 86 ASN A O 1
ATOM 702 N N . LEU A 1 87 ? -1.043 8.356 3.748 1.00 87.62 87 LEU A N 1
ATOM 703 C CA . LEU A 1 87 ? -1.221 7.764 5.081 1.00 87.62 87 LEU A CA 1
ATOM 704 C C . LEU A 1 87 ? -1.565 8.805 6.162 1.00 87.62 87 LEU A C 1
ATOM 706 O O . LEU A 1 87 ? -2.459 8.572 6.980 1.00 87.62 87 LEU A O 1
ATOM 710 N N . ALA A 1 88 ? -0.900 9.963 6.143 1.00 87.56 88 ALA A N 1
ATOM 711 C CA . ALA A 1 88 ? -1.174 11.054 7.073 1.00 87.56 88 ALA A CA 1
ATOM 712 C C . ALA A 1 88 ? -2.611 11.577 6.932 1.00 87.56 88 ALA A C 1
ATOM 714 O O . ALA A 1 88 ? -3.330 11.669 7.930 1.00 87.56 88 ALA A O 1
ATOM 715 N N . TYR A 1 89 ? -3.055 11.858 5.701 1.00 89.25 89 TYR A N 1
ATOM 716 C CA . TYR A 1 89 ? -4.425 12.299 5.438 1.00 89.25 89 TYR A CA 1
ATOM 717 C C . TYR A 1 89 ? -5.456 11.236 5.805 1.00 89.25 89 TYR A C 1
ATOM 719 O O . TYR A 1 89 ? -6.482 11.580 6.384 1.00 89.25 89 TYR A O 1
ATOM 727 N N . PHE A 1 90 ? -5.187 9.953 5.551 1.00 91.75 90 PHE A N 1
ATOM 728 C CA . PHE A 1 90 ? -6.100 8.880 5.942 1.00 91.75 90 PHE A CA 1
ATOM 729 C C . PHE A 1 90 ? -6.314 8.857 7.456 1.00 91.75 90 PHE A C 1
ATOM 731 O O . PHE A 1 90 ? -7.452 8.877 7.921 1.00 91.75 90 PHE A O 1
ATOM 738 N N . VAL A 1 91 ? -5.232 8.872 8.243 1.00 89.00 91 VAL A N 1
ATOM 739 C CA . VAL A 1 91 ? -5.332 8.844 9.710 1.00 89.00 91 VAL A CA 1
ATOM 740 C C . VAL A 1 91 ? -5.952 10.119 10.260 1.00 89.00 91 VAL A C 1
ATOM 742 O O . VAL A 1 91 ? -6.734 10.047 11.211 1.00 89.00 91 VAL A O 1
ATOM 745 N N . PHE A 1 92 ? -5.635 11.271 9.672 1.00 90.12 92 PHE A N 1
ATOM 746 C CA . PHE A 1 92 ? -6.254 12.535 10.043 1.00 90.12 92 PHE A CA 1
ATOM 747 C C . PHE A 1 92 ? -7.769 12.504 9.804 1.00 90.12 92 PHE A C 1
ATOM 749 O O . PHE A 1 92 ? -8.533 12.739 10.739 1.00 90.12 92 PHE A O 1
ATOM 756 N N . THR A 1 93 ? -8.208 12.130 8.599 1.00 89.25 93 THR A N 1
ATOM 757 C CA . THR A 1 93 ? -9.628 12.033 8.237 1.00 89.25 93 THR A CA 1
ATOM 758 C C . THR A 1 93 ? -10.350 11.000 9.095 1.00 89.25 93 THR A C 1
ATOM 760 O O . THR A 1 93 ? -11.394 11.304 9.664 1.00 89.25 93 THR A O 1
ATOM 763 N N . TYR A 1 94 ? -9.775 9.810 9.280 1.00 90.06 94 TYR A N 1
ATOM 764 C CA . TYR A 1 94 ? -10.353 8.761 10.121 1.00 90.06 94 TYR A CA 1
ATOM 765 C C . TYR A 1 94 ? -10.538 9.221 11.573 1.00 90.06 94 TYR A C 1
ATOM 767 O O . TYR A 1 94 ? -11.638 9.133 12.120 1.00 90.06 94 TYR A O 1
ATOM 775 N N . LYS A 1 95 ? -9.484 9.755 12.210 1.00 89.06 95 LYS A N 1
ATOM 776 C CA . LYS A 1 95 ? -9.566 10.235 13.599 1.00 89.06 95 LYS A CA 1
ATOM 777 C C . LYS A 1 95 ? -10.496 11.442 13.727 1.00 89.06 95 LYS A C 1
ATOM 779 O O . LYS A 1 95 ? -11.207 11.539 14.724 1.00 89.06 95 LYS A O 1
ATOM 784 N N . GLY A 1 96 ? -10.514 12.325 12.728 1.00 87.94 96 GLY A N 1
ATOM 785 C CA . GLY A 1 96 ? -11.424 13.466 12.656 1.00 87.94 96 GLY A CA 1
ATOM 786 C C . GLY A 1 96 ? -12.889 13.031 12.608 1.00 87.94 96 GLY A C 1
ATOM 787 O O . GLY A 1 96 ? -13.685 13.473 13.435 1.00 87.94 96 GLY A O 1
ATOM 788 N N . LEU A 1 97 ? -13.227 12.098 11.712 1.00 88.94 97 LEU A N 1
ATOM 789 C CA . LEU A 1 97 ? -14.571 11.525 11.600 1.00 88.94 97 LEU A CA 1
ATOM 790 C C . LEU A 1 97 ? -14.983 10.790 12.880 1.00 88.94 97 LEU A C 1
ATOM 792 O O . LEU A 1 97 ? -16.083 11.012 13.378 1.00 88.94 97 LEU A O 1
ATOM 796 N N . MET A 1 98 ? -14.086 10.001 13.476 1.00 88.62 98 MET A N 1
ATOM 797 C CA . MET A 1 98 ? -14.350 9.310 14.743 1.00 88.62 98 MET A CA 1
ATOM 798 C C . MET A 1 98 ? -14.592 10.277 15.907 1.00 88.62 98 MET A C 1
ATOM 800 O O . MET A 1 98 ? -15.479 10.052 16.732 1.00 88.62 98 MET A O 1
ATOM 804 N N . ALA A 1 99 ? -13.820 11.363 15.991 1.00 86.19 99 ALA A N 1
ATOM 805 C CA . ALA A 1 99 ? -14.011 12.392 17.009 1.00 86.19 99 ALA A CA 1
ATOM 806 C C . ALA A 1 99 ? -15.342 13.135 16.815 1.00 86.19 99 ALA A C 1
ATOM 808 O O . ALA A 1 99 ? -16.033 13.419 17.796 1.00 86.19 99 ALA A O 1
ATOM 809 N N . LEU A 1 100 ? -15.723 13.404 15.563 1.00 86.50 100 LEU A N 1
ATOM 810 C CA . LEU A 1 100 ? -17.000 14.022 15.214 1.00 86.50 100 LEU A CA 1
ATOM 811 C C . LEU A 1 100 ? -18.183 13.114 15.576 1.00 86.50 100 LEU A C 1
ATOM 813 O O . LEU A 1 100 ? -19.105 13.554 16.259 1.00 86.50 100 LEU A O 1
ATOM 817 N N . GLN A 1 101 ? -18.132 11.837 15.197 1.00 85.25 101 GLN A N 1
ATOM 818 C CA . GLN A 1 101 ? -19.163 10.849 15.526 1.00 85.25 101 GLN A CA 1
ATOM 819 C C . GLN A 1 101 ? -19.333 10.699 17.045 1.00 85.25 101 GLN A C 1
ATOM 821 O O . GLN A 1 101 ? -20.456 10.723 17.548 1.00 85.25 101 GLN A O 1
ATOM 826 N N . LEU A 1 102 ? -18.223 10.645 17.793 1.00 85.00 102 LEU A N 1
ATOM 827 C CA . LEU A 1 102 ? -18.253 10.582 19.256 1.00 85.00 102 LEU A CA 1
ATOM 828 C C . LEU A 1 102 ? -18.898 11.829 19.878 1.00 85.00 102 LEU A C 1
ATOM 830 O O . LEU A 1 102 ? -19.652 11.709 20.841 1.00 85.00 102 LEU A O 1
ATOM 834 N N . ARG A 1 103 ? -18.623 13.018 19.327 1.00 83.69 103 ARG A N 1
ATOM 835 C CA . ARG A 1 103 ? -19.232 14.283 19.768 1.00 83.69 103 ARG A CA 1
ATOM 836 C C . ARG A 1 103 ? -20.735 14.331 19.488 1.00 83.69 103 ARG A C 1
ATOM 838 O O . ARG A 1 103 ? -21.463 14.877 20.307 1.00 83.69 103 ARG A O 1
ATOM 845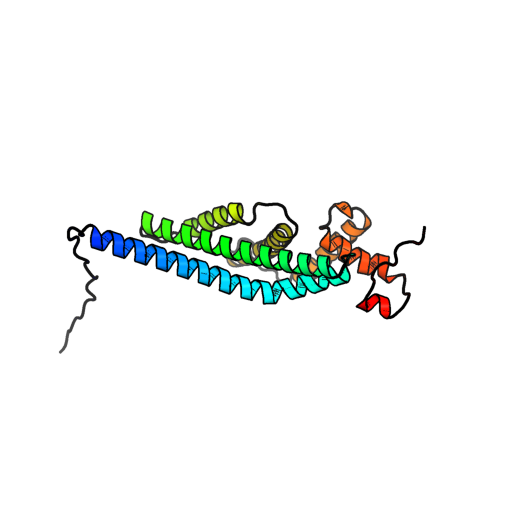 N N . MET A 1 104 ? -21.185 13.785 18.358 1.00 81.81 104 MET A N 1
ATOM 846 C CA .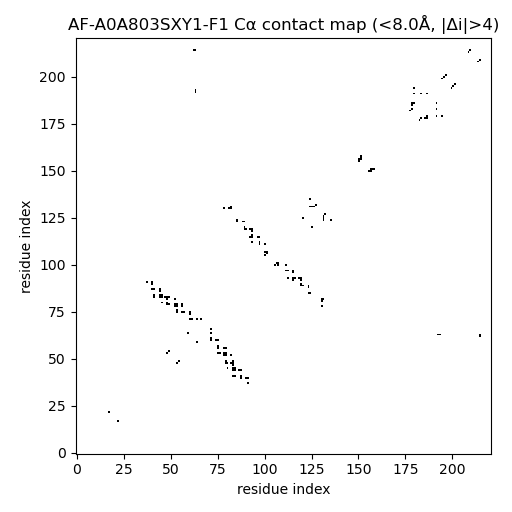 MET A 1 104 ? -22.595 13.822 17.954 1.00 81.81 104 MET A CA 1
ATOM 847 C C . MET A 1 104 ? -23.461 12.791 18.684 1.00 81.81 104 MET A C 1
ATOM 849 O O . MET A 1 104 ? -24.604 13.087 19.008 1.00 81.81 104 MET A O 1
ATOM 853 N N . GLN A 1 105 ? -22.940 11.589 18.943 1.00 80.19 105 GLN A N 1
ATOM 854 C CA . GLN A 1 105 ? -23.740 10.477 19.476 1.00 80.19 105 GLN A CA 1
ATOM 855 C C . GLN A 1 105 ? -23.437 10.123 20.936 1.00 80.19 105 GLN A C 1
ATOM 857 O O . GLN A 1 105 ? -24.190 9.376 21.558 1.00 80.19 105 GLN A O 1
ATOM 862 N N . GLY A 1 106 ? -22.317 10.593 21.492 1.00 73.31 106 GLY A N 1
ATOM 863 C CA . GLY A 1 106 ? -21.924 10.333 22.881 1.00 73.31 106 GLY A CA 1
ATOM 864 C C . GLY A 1 106 ? -21.496 8.890 23.193 1.00 73.31 106 GLY A C 1
ATOM 865 O O . GLY A 1 106 ? -21.112 8.610 24.327 1.00 73.31 106 GLY A O 1
ATOM 866 N N . LYS A 1 107 ? -21.521 7.968 22.219 1.00 75.81 107 LYS A N 1
ATOM 867 C CA . LYS A 1 107 ? -21.084 6.567 22.361 1.00 75.81 107 LYS A CA 1
ATOM 868 C C . LYS A 1 107 ? -20.212 6.142 21.180 1.00 75.81 107 LYS A C 1
ATOM 870 O O . LYS A 1 107 ? -20.381 6.624 20.065 1.00 75.81 107 LYS A O 1
ATOM 875 N N . LYS A 1 108 ? -19.281 5.212 21.419 1.00 73.12 108 LYS A N 1
ATOM 876 C CA . LYS A 1 108 ? -18.504 4.556 20.357 1.00 73.12 108 LYS A CA 1
ATOM 877 C C . LYS A 1 108 ? -19.254 3.311 19.888 1.00 73.12 108 LYS A C 1
ATOM 879 O O . LYS A 1 108 ? -19.352 2.351 20.645 1.00 73.12 108 LYS A O 1
ATOM 884 N N . ILE A 1 109 ? -19.761 3.321 18.657 1.00 76.38 109 ILE A N 1
ATOM 885 C CA . ILE A 1 109 ? -20.380 2.145 18.026 1.00 76.38 109 ILE A CA 1
ATOM 886 C C . ILE A 1 109 ? -19.386 1.576 16.997 1.00 76.38 109 ILE A C 1
ATOM 888 O O . ILE A 1 109 ? -18.853 2.354 16.204 1.00 76.38 109 ILE A O 1
ATOM 892 N N . PRO A 1 110 ? -19.127 0.253 16.963 1.00 79.56 110 PRO A N 1
ATOM 893 C CA . PRO A 1 110 ? -18.137 -0.350 16.060 1.00 79.56 110 PRO A CA 1
ATOM 894 C C . PRO A 1 110 ? -18.344 -0.027 14.572 1.00 79.56 110 PRO A C 1
ATOM 896 O O . PRO A 1 110 ? -17.376 0.195 13.847 1.00 79.56 110 PRO A O 1
ATOM 899 N N . VAL A 1 111 ? -19.601 0.072 14.126 1.00 83.81 111 VAL A N 1
ATOM 900 C CA . VAL A 1 111 ? -19.958 0.397 12.733 1.00 83.81 111 VAL A CA 1
ATOM 901 C C . VAL A 1 111 ? -19.477 1.796 12.327 1.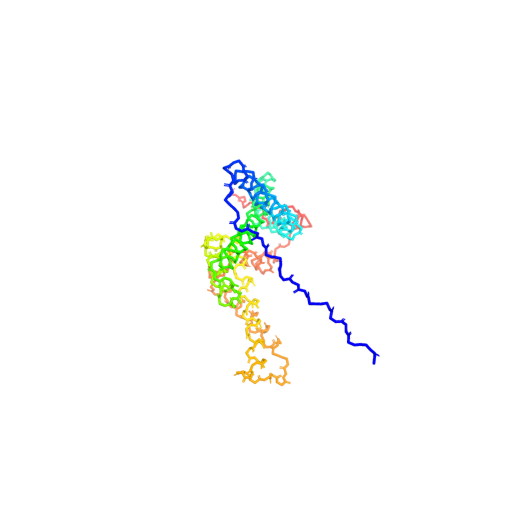00 83.81 111 VAL A C 1
ATOM 903 O O . VAL A 1 111 ? -19.119 2.011 11.171 1.00 83.81 111 VAL A O 1
ATOM 906 N N . HIS A 1 112 ? -19.382 2.744 13.265 1.00 83.88 112 HIS A N 1
ATOM 907 C CA . HIS A 1 112 ? -18.876 4.087 12.968 1.00 83.88 112 HIS A CA 1
ATOM 908 C C . HIS A 1 112 ? -17.401 4.091 12.587 1.00 83.88 112 HIS A C 1
ATOM 910 O O . HIS A 1 112 ? -17.034 4.806 11.656 1.00 83.88 112 HIS A O 1
ATOM 916 N N . SER A 1 113 ? -16.595 3.220 13.200 1.00 86.00 113 SER A N 1
ATOM 917 C CA . SER A 1 113 ? -15.198 3.014 12.810 1.00 86.00 113 SER A CA 1
ATOM 918 C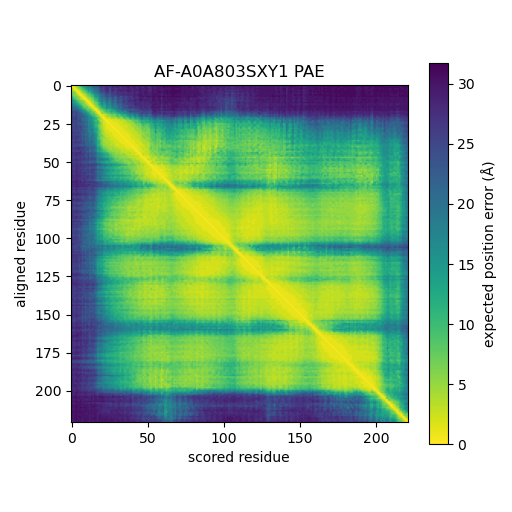 C . SER A 1 113 ? -15.084 2.495 11.379 1.00 86.00 113 SER A C 1
ATOM 920 O O . SER A 1 113 ? -14.253 2.980 10.617 1.00 86.00 113 SER A O 1
ATOM 922 N N . PHE A 1 114 ? -15.946 1.553 10.987 1.00 89.12 114 PHE A N 1
ATOM 923 C CA . PHE A 1 114 ? -15.958 1.032 9.622 1.00 89.12 114 PHE A CA 1
ATOM 924 C C . PHE A 1 114 ? -16.345 2.117 8.611 1.00 89.12 114 PHE A C 1
ATOM 926 O O . PHE A 1 114 ? -15.597 2.373 7.674 1.00 89.12 114 PHE A O 1
ATOM 933 N N . LEU A 1 115 ? -17.451 2.830 8.844 1.00 88.31 115 LEU A N 1
ATOM 934 C CA . LEU A 1 115 ? -17.908 3.897 7.947 1.00 88.31 115 LEU A CA 1
ATOM 935 C C . LEU A 1 115 ? -16.895 5.047 7.841 1.00 88.31 115 LEU A C 1
ATOM 937 O O . LEU A 1 115 ? -16.630 5.532 6.744 1.00 88.31 115 LEU A O 1
ATOM 941 N N . ALA A 1 116 ? -16.287 5.459 8.959 1.00 88.69 116 ALA A N 1
ATOM 942 C CA . ALA A 1 116 ? -15.240 6.478 8.961 1.00 88.69 116 ALA A CA 1
ATOM 943 C C . ALA A 1 116 ? -14.011 6.031 8.152 1.00 88.69 116 ALA A C 1
ATOM 945 O O . ALA A 1 116 ? -13.436 6.828 7.410 1.00 88.69 116 ALA A O 1
ATOM 946 N N . ALA A 1 117 ? -13.626 4.755 8.260 1.00 90.69 117 ALA A N 1
ATOM 947 C CA . ALA A 1 117 ? -12.540 4.184 7.473 1.00 90.69 117 ALA A CA 1
ATOM 948 C C . ALA A 1 117 ? -12.898 4.072 5.981 1.00 90.69 117 ALA A C 1
ATOM 950 O O . ALA A 1 117 ? -12.044 4.362 5.148 1.00 90.69 117 ALA A O 1
ATOM 951 N N . CYS A 1 118 ? -14.145 3.735 5.627 1.00 91.50 118 CYS A N 1
ATOM 952 C CA . CYS A 1 118 ? -14.615 3.722 4.238 1.00 91.50 118 CYS A CA 1
ATOM 953 C C . CYS A 1 118 ? -14.537 5.113 3.601 1.00 91.50 118 CYS A C 1
ATOM 955 O O . CYS A 1 118 ? -13.980 5.259 2.515 1.00 91.50 118 CYS A O 1
ATOM 957 N N . VAL A 1 119 ? -15.031 6.143 4.294 1.00 92.38 119 VAL A N 1
ATOM 958 C CA . VAL A 1 119 ? -14.970 7.530 3.808 1.00 92.38 119 VAL A CA 1
ATOM 959 C C . VAL A 1 119 ? -13.519 7.996 3.679 1.00 92.38 119 VAL A C 1
ATOM 961 O O . VAL A 1 119 ? -13.134 8.533 2.643 1.00 92.38 119 VAL A O 1
ATOM 964 N N . GLY A 1 120 ? -12.686 7.748 4.694 1.00 90.69 120 GLY A N 1
ATOM 965 C CA . GLY A 1 120 ? -11.262 8.081 4.636 1.00 90.69 120 GLY A CA 1
ATOM 966 C C . GLY A 1 120 ? -10.533 7.358 3.500 1.00 90.69 120 GLY A C 1
ATOM 967 O O . GLY A 1 120 ? -9.714 7.962 2.813 1.00 90.69 120 GLY A O 1
ATOM 968 N N . GLY A 1 121 ? -10.855 6.084 3.272 1.00 91.25 121 GLY A N 1
ATOM 969 C CA . GLY A 1 121 ? -10.277 5.273 2.204 1.00 91.25 121 GLY A CA 1
ATOM 970 C C . GLY A 1 121 ? -10.654 5.788 0.821 1.00 91.25 121 GLY A C 1
ATOM 971 O O . GLY A 1 121 ? -9.776 5.968 -0.018 1.00 91.25 121 GLY A O 1
ATOM 972 N N . TRP A 1 122 ? -11.931 6.109 0.614 1.00 91.56 122 TRP A N 1
ATOM 973 C CA . TRP A 1 122 ? -12.423 6.682 -0.637 1.00 91.56 122 TRP A CA 1
ATOM 974 C C . TRP A 1 122 ? -11.737 8.011 -0.972 1.00 91.56 122 TRP A C 1
ATOM 976 O O . TRP A 1 122 ? -11.262 8.203 -2.087 1.00 91.56 122 TRP A O 1
ATOM 986 N N . LEU A 1 123 ? -11.629 8.911 0.010 1.00 91.50 123 LEU A N 1
ATOM 987 C CA . LEU A 1 123 ? -11.069 10.249 -0.198 1.00 91.50 123 LEU A CA 1
ATOM 988 C C . LEU A 1 123 ? -9.557 10.250 -0.446 1.00 91.50 123 LEU A C 1
ATOM 990 O O . LEU A 1 123 ? -9.053 11.139 -1.123 1.00 91.50 123 LEU A O 1
ATOM 994 N N . VAL A 1 124 ? -8.824 9.294 0.125 1.00 90.31 124 VAL A N 1
ATOM 995 C CA . VAL A 1 124 ? -7.353 9.313 0.123 1.00 90.31 124 VAL A CA 1
ATOM 996 C C . VAL A 1 124 ? -6.747 8.298 -0.846 1.00 90.31 124 VAL A C 1
ATOM 998 O O . VAL A 1 124 ? -5.732 8.575 -1.486 1.00 90.31 124 VAL A O 1
ATOM 1001 N N . PHE A 1 125 ? -7.354 7.118 -0.958 1.00 89.75 125 PHE A N 1
ATOM 1002 C CA . PHE A 1 125 ? -6.854 6.002 -1.763 1.00 89.75 125 PHE A CA 1
ATOM 1003 C C . PHE A 1 125 ? -7.735 5.691 -2.982 1.00 89.75 125 PHE A C 1
ATOM 1005 O O . PHE A 1 125 ? -7.495 4.685 -3.649 1.00 89.75 125 PHE A O 1
ATOM 1012 N N . GLY A 1 126 ? -8.729 6.536 -3.285 1.00 86.12 126 GLY A N 1
ATOM 1013 C CA . GLY A 1 126 ? -9.622 6.369 -4.437 1.00 86.12 126 GLY A CA 1
ATOM 1014 C C . GLY A 1 126 ? -8.973 6.670 -5.792 1.00 86.12 126 GLY A C 1
ATOM 1015 O O . GLY A 1 126 ? -9.407 6.145 -6.812 1.00 86.12 126 GLY A O 1
ATOM 1016 N N . GLU A 1 127 ? -7.906 7.475 -5.825 1.00 87.25 127 GLU A N 1
ATOM 1017 C CA . GLU A 1 127 ? -7.183 7.754 -7.069 1.00 87.25 127 GLU A CA 1
ATOM 1018 C C . GLU A 1 127 ? -6.400 6.530 -7.553 1.00 87.25 127 GLU A C 1
ATOM 1020 O O . GLU A 1 127 ? -5.553 5.992 -6.828 1.00 87.25 127 GLU A O 1
ATOM 1025 N N . ASN A 1 128 ? -6.616 6.147 -8.814 1.00 83.56 128 ASN A N 1
ATOM 1026 C CA . ASN A 1 128 ? -5.885 5.060 -9.451 1.00 83.56 128 ASN A CA 1
ATOM 1027 C C . ASN A 1 128 ? -4.495 5.525 -9.918 1.00 83.56 128 ASN A C 1
ATOM 1029 O O . ASN A 1 128 ? -4.294 5.923 -11.063 1.00 83.56 128 ASN A O 1
ATOM 1033 N N . ASN A 1 129 ? -3.525 5.484 -9.007 1.00 86.25 129 ASN A N 1
ATOM 1034 C CA . ASN A 1 129 ? -2.111 5.689 -9.311 1.00 86.25 129 ASN A CA 1
ATOM 1035 C C . ASN A 1 129 ? -1.277 4.480 -8.850 1.00 86.25 129 ASN A C 1
ATOM 1037 O O . ASN A 1 129 ? -1.722 3.676 -8.029 1.00 86.25 129 ASN A O 1
ATOM 1041 N N . ASN A 1 130 ? -0.043 4.349 -9.353 1.00 83.12 130 ASN A N 1
ATOM 1042 C CA . ASN A 1 130 ? 0.830 3.202 -9.051 1.00 83.12 130 ASN A CA 1
ATOM 1043 C C . ASN A 1 130 ? 1.111 3.026 -7.547 1.00 83.12 130 ASN A C 1
ATOM 1045 O O . ASN A 1 130 ? 1.355 1.913 -7.091 1.00 83.12 130 ASN A O 1
ATOM 1049 N N . ILE A 1 131 ? 1.083 4.109 -6.767 1.00 84.12 131 ILE A N 1
ATOM 1050 C CA . ILE A 1 131 ? 1.346 4.084 -5.323 1.00 84.12 131 ILE A CA 1
ATOM 1051 C C . ILE A 1 131 ? 0.113 3.565 -4.579 1.00 84.12 131 ILE A C 1
ATOM 1053 O O . ILE A 1 131 ? 0.224 2.636 -3.784 1.00 84.12 131 ILE A O 1
ATOM 1057 N N . ASN A 1 132 ? -1.060 4.128 -4.865 1.00 88.38 132 ASN A N 1
ATOM 1058 C CA . ASN A 1 132 ? -2.333 3.733 -4.272 1.00 88.38 132 ASN A CA 1
ATOM 1059 C C . ASN A 1 132 ? -2.702 2.302 -4.651 1.00 88.38 132 ASN A C 1
ATOM 1061 O O . ASN A 1 132 ? -3.085 1.534 -3.777 1.00 88.38 132 ASN A O 1
ATOM 1065 N N . SER A 1 133 ? -2.496 1.910 -5.910 1.00 87.19 133 SER A N 1
ATOM 1066 C CA . SER A 1 133 ? -2.713 0.533 -6.362 1.00 87.19 133 SER A CA 1
ATOM 1067 C C . SER A 1 133 ? -1.849 -0.460 -5.583 1.00 87.19 133 SER A C 1
ATOM 1069 O O . SER A 1 133 ? -2.367 -1.456 -5.084 1.00 87.19 133 SER A O 1
ATOM 1071 N N . GLN A 1 134 ? -0.559 -0.156 -5.374 1.00 86.06 134 GLN A N 1
ATOM 1072 C CA . GLN A 1 134 ? 0.318 -0.987 -4.537 1.00 86.06 134 GLN A CA 1
ATOM 1073 C C . GLN A 1 134 ? -0.208 -1.117 -3.102 1.00 86.06 134 GLN A C 1
ATOM 1075 O O . GLN A 1 134 ? -0.244 -2.221 -2.563 1.00 86.06 134 GLN A O 1
ATOM 1080 N N . ILE A 1 135 ? -0.626 -0.008 -2.484 1.00 87.44 135 ILE A N 1
ATOM 1081 C CA . ILE A 1 135 ? -1.153 -0.007 -1.111 1.00 87.44 135 ILE A CA 1
ATOM 1082 C C . ILE A 1 135 ? -2.451 -0.815 -1.031 1.00 87.44 135 ILE A C 1
ATOM 1084 O O . ILE A 1 135 ? -2.575 -1.675 -0.163 1.00 87.44 135 ILE A O 1
ATOM 1088 N N . ASN A 1 136 ? -3.398 -0.567 -1.937 1.00 90.88 136 ASN A N 1
ATOM 1089 C CA . ASN A 1 136 ? -4.713 -1.200 -1.931 1.00 90.88 136 ASN A CA 1
ATOM 1090 C C . ASN A 1 136 ? -4.607 -2.708 -2.170 1.00 90.88 136 ASN A C 1
ATOM 1092 O O . ASN A 1 136 ? -5.214 -3.475 -1.430 1.00 90.88 136 ASN A O 1
ATOM 1096 N N . MET A 1 137 ? -3.791 -3.152 -3.132 1.00 89.62 137 MET A N 1
ATOM 1097 C CA . MET A 1 137 ? -3.577 -4.583 -3.384 1.00 89.62 137 MET A CA 1
ATOM 1098 C C . MET A 1 137 ? -2.865 -5.277 -2.215 1.00 89.62 137 MET A C 1
ATOM 1100 O O . MET A 1 137 ? -3.233 -6.387 -1.827 1.00 89.62 137 MET A O 1
ATOM 1104 N N . TYR A 1 138 ? -1.869 -4.617 -1.617 1.00 90.25 138 TYR A N 1
ATOM 1105 C CA . TYR A 1 138 ? -1.179 -5.132 -0.434 1.00 90.25 138 TYR A CA 1
ATOM 1106 C C . TYR A 1 138 ? -2.113 -5.254 0.774 1.00 90.25 138 TYR A C 1
ATOM 1108 O O . TYR A 1 138 ? -2.075 -6.242 1.507 1.00 90.25 138 TYR A O 1
ATOM 1116 N N . LEU A 1 139 ? -2.961 -4.250 0.990 1.00 91.31 139 LEU A N 1
ATOM 1117 C CA . LEU A 1 139 ? -3.920 -4.260 2.081 1.00 91.31 139 LEU A CA 1
ATOM 1118 C C . LEU A 1 139 ? -5.020 -5.300 1.838 1.00 91.31 139 LEU A C 1
ATOM 1120 O O . LEU A 1 139 ? -5.366 -6.029 2.764 1.00 91.31 139 LEU A O 1
ATOM 1124 N N . LEU A 1 140 ? -5.518 -5.417 0.603 1.00 92.94 140 LEU A N 1
ATOM 1125 C CA . LEU A 1 140 ? -6.535 -6.393 0.214 1.00 92.94 140 LEU A CA 1
ATOM 1126 C C . LEU A 1 140 ? -6.097 -7.820 0.546 1.00 92.94 140 LEU A C 1
ATOM 1128 O O . LEU A 1 140 ? -6.840 -8.535 1.212 1.00 92.94 140 LEU A O 1
ATOM 1132 N N . SER A 1 141 ? -4.886 -8.226 0.148 1.00 89.81 141 SER A N 1
ATOM 1133 C CA . SER A 1 141 ? -4.393 -9.583 0.426 1.00 89.81 141 SER A CA 1
ATOM 1134 C C . SER A 1 141 ? -4.323 -9.877 1.929 1.00 89.81 141 SER A C 1
ATOM 1136 O O . SER A 1 141 ? -4.736 -10.947 2.377 1.00 89.81 141 SER A O 1
ATOM 1138 N N . ARG A 1 142 ? -3.893 -8.902 2.738 1.00 90.75 142 ARG A N 1
ATOM 1139 C CA . ARG A 1 142 ? -3.841 -9.027 4.202 1.00 90.75 142 ARG A CA 1
ATOM 1140 C C . ARG A 1 142 ? -5.215 -9.056 4.854 1.00 90.75 142 ARG A C 1
ATOM 1142 O O . ARG A 1 142 ? -5.406 -9.801 5.812 1.00 90.75 142 ARG A O 1
ATOM 1149 N N . ILE A 1 143 ? -6.160 -8.265 4.352 1.00 93.44 143 ILE A N 1
ATOM 1150 C CA . ILE A 1 143 ? -7.539 -8.275 4.840 1.00 93.44 143 ILE A CA 1
ATOM 1151 C C . ILE A 1 143 ? -8.188 -9.616 4.514 1.00 93.44 143 ILE A C 1
ATOM 1153 O O . ILE A 1 143 ? -8.768 -10.213 5.408 1.00 93.44 143 ILE A O 1
ATOM 1157 N N . LEU A 1 144 ? -8.045 -10.128 3.289 1.00 92.31 144 LEU A N 1
ATOM 1158 C CA . LEU A 1 144 ? -8.580 -11.439 2.913 1.00 92.31 144 LEU A CA 1
ATOM 1159 C C . LEU A 1 144 ? -8.011 -12.555 3.795 1.00 92.31 144 LEU A C 1
ATOM 1161 O O . LEU A 1 144 ? -8.767 -13.392 4.281 1.00 92.31 144 LEU A O 1
ATOM 1165 N N . PHE A 1 145 ? -6.706 -12.523 4.077 1.00 88.88 145 PHE A N 1
ATOM 1166 C CA . PHE A 1 145 ? -6.078 -13.469 5.000 1.00 88.88 145 PHE A CA 1
ATOM 1167 C C . PHE A 1 145 ? -6.566 -13.306 6.453 1.00 88.88 145 PHE A C 1
ATOM 1169 O O . PHE A 1 145 ? -6.748 -14.281 7.175 1.00 88.88 145 PHE A O 1
ATOM 1176 N N . GLY A 1 146 ? -6.805 -12.076 6.911 1.00 90.38 146 GLY A N 1
ATOM 1177 C CA . GLY A 1 146 ? -7.391 -11.826 8.230 1.00 90.38 146 GLY A CA 1
ATOM 1178 C C . GLY A 1 146 ? -8.845 -12.300 8.327 1.00 90.38 146 GLY A C 1
ATOM 1179 O O . GLY A 1 146 ? -9.230 -12.909 9.322 1.00 90.38 146 GLY A O 1
ATOM 1180 N N . LEU A 1 147 ? -9.638 -12.063 7.280 1.00 91.19 147 LEU A N 1
ATOM 1181 C CA . LEU A 1 147 ? -11.0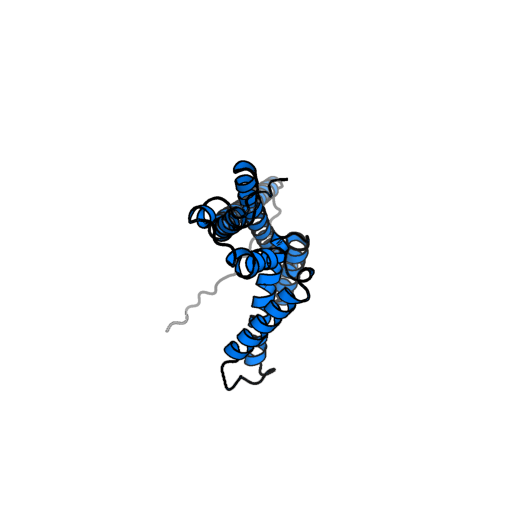31 -12.493 7.183 1.00 91.19 147 LEU A CA 1
ATOM 1182 C C . LEU A 1 147 ? -11.147 -14.015 7.123 1.00 91.19 147 LEU A C 1
ATOM 1184 O O . LEU A 1 147 ? -12.029 -14.564 7.774 1.00 91.19 147 LEU A O 1
ATOM 1188 N N . SER A 1 148 ? -10.251 -14.704 6.410 1.00 88.88 148 SER A N 1
ATOM 1189 C CA . SER A 1 148 ? -10.241 -16.169 6.390 1.00 88.88 148 SER A CA 1
ATOM 1190 C C . SER A 1 148 ? -9.944 -16.744 7.776 1.00 88.88 148 SER A C 1
ATOM 1192 O O . SER A 1 148 ? -10.652 -17.642 8.225 1.00 88.88 148 SER A O 1
ATOM 1194 N N . ARG A 1 149 ? -8.980 -16.174 8.513 1.00 87.75 149 ARG A N 1
ATOM 1195 C CA . ARG A 1 149 ? -8.706 -16.562 9.907 1.00 87.75 149 ARG A CA 1
ATOM 1196 C C . ARG A 1 149 ? -9.894 -16.300 10.830 1.00 87.75 149 ARG A C 1
ATOM 1198 O O . ARG A 1 149 ? -10.233 -17.163 11.632 1.00 87.75 149 ARG A O 1
ATOM 1205 N N . LEU A 1 150 ? -10.550 -15.148 10.690 1.00 90.31 150 LEU A N 1
ATOM 1206 C CA . LEU A 1 150 ? -11.748 -14.821 11.466 1.00 90.31 150 LEU A CA 1
ATOM 1207 C C . LEU A 1 150 ? -12.912 -15.773 11.147 1.00 90.31 150 LEU A C 1
ATOM 1209 O O . LEU A 1 150 ? -13.659 -16.152 12.044 1.00 90.31 150 LEU A O 1
ATOM 1213 N N . ALA A 1 151 ? -13.069 -16.175 9.885 1.00 90.44 151 ALA A N 1
ATOM 1214 C CA . ALA A 1 151 ? -14.093 -17.128 9.470 1.00 90.44 151 ALA A CA 1
ATOM 1215 C C . ALA A 1 151 ? -13.865 -18.524 10.073 1.00 90.44 151 ALA A C 1
ATOM 1217 O O . ALA A 1 151 ? -14.835 -19.171 10.469 1.00 90.44 151 ALA A O 1
ATOM 1218 N N . VAL A 1 152 ? -12.604 -18.953 10.200 1.00 89.12 152 VAL A N 1
ATOM 1219 C CA . VAL A 1 152 ? -12.231 -20.183 10.921 1.00 89.12 152 VAL A CA 1
ATOM 1220 C C . VAL A 1 152 ? -12.519 -20.042 12.418 1.00 89.12 152 VAL A C 1
ATOM 1222 O O . VAL A 1 152 ? -13.183 -20.898 12.991 1.00 89.12 152 VAL A O 1
ATOM 1225 N N . GLU A 1 153 ? -12.117 -18.931 13.044 1.00 89.69 153 GLU A N 1
ATOM 1226 C CA . GLU A 1 153 ? -12.360 -18.675 14.475 1.00 89.69 153 GLU A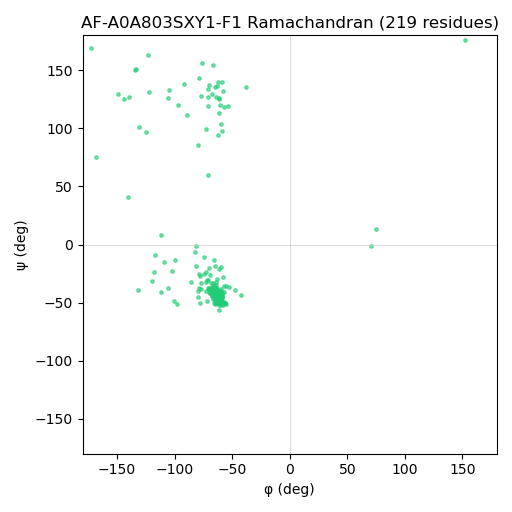 CA 1
ATOM 1227 C C . GLU A 1 153 ? -13.858 -18.659 14.825 1.00 89.69 153 GLU A C 1
ATOM 1229 O O . GLU A 1 153 ? -14.273 -19.146 15.874 1.00 89.69 153 GLU A O 1
ATOM 1234 N N . LYS A 1 154 ? -14.693 -18.109 13.937 1.00 90.62 154 LYS A N 1
ATOM 1235 C CA . LYS A 1 154 ? -16.152 -18.065 14.107 1.00 90.62 154 LYS A CA 1
ATOM 1236 C C . LYS A 1 154 ? -16.861 -19.361 13.708 1.00 90.62 154 LYS A C 1
ATOM 1238 O O . LYS A 1 154 ? -18.078 -19.428 13.847 1.00 90.62 154 LYS A O 1
ATOM 1243 N N . GLY A 1 155 ? -16.129 -20.368 13.230 1.00 88.31 155 GLY A N 1
ATOM 1244 C CA . GLY A 1 155 ? -16.677 -21.672 12.861 1.00 88.31 155 GLY A CA 1
ATOM 1245 C C . GLY A 1 155 ? -17.457 -21.693 11.543 1.00 88.31 155 GLY A C 1
ATOM 1246 O O . GLY A 1 155 ? -18.148 -22.670 11.272 1.00 88.31 155 GLY A O 1
ATOM 1247 N N . TYR A 1 156 ? -17.357 -20.651 10.708 1.00 89.44 156 TYR A N 1
ATOM 1248 C CA . TYR A 1 156 ? -17.949 -20.661 9.362 1.00 89.44 156 TYR A CA 1
ATOM 1249 C C . TYR A 1 156 ? -17.188 -21.588 8.409 1.00 89.44 156 TYR A C 1
ATOM 1251 O O . TYR A 1 156 ? -17.772 -22.133 7.476 1.00 89.44 156 TYR A O 1
ATOM 1259 N N . ILE A 1 157 ? -15.879 -21.740 8.626 1.00 86.75 157 ILE A N 1
ATOM 1260 C CA . ILE A 1 157 ? -14.993 -22.596 7.836 1.00 86.75 157 ILE A CA 1
ATOM 1261 C C . ILE A 1 157 ? -14.346 -23.600 8.794 1.00 86.75 157 ILE A C 1
ATOM 1263 O O . ILE A 1 157 ? -13.835 -23.178 9.834 1.00 86.75 157 ILE A O 1
ATOM 1267 N N . PRO A 1 158 ? -14.348 -24.908 8.480 1.00 84.06 158 PRO A N 1
ATOM 1268 C CA . PRO A 1 158 ? -13.687 -25.897 9.319 1.00 84.06 158 PRO A CA 1
ATOM 1269 C C . PRO A 1 158 ? -12.184 -25.618 9.393 1.00 84.06 158 PRO A C 1
ATOM 1271 O O . PRO A 1 158 ? -11.555 -25.277 8.388 1.00 84.06 158 PRO A O 1
ATOM 1274 N N . GLU A 1 159 ? -11.603 -25.791 10.579 1.00 82.88 159 GLU A N 1
ATOM 1275 C CA . GLU A 1 159 ? -10.164 -25.638 10.763 1.00 82.88 159 GLU A CA 1
ATOM 1276 C C . GLU A 1 159 ? -9.410 -26.662 9.892 1.00 82.88 159 GLU A C 1
ATOM 1278 O O . GLU A 1 159 ? -9.689 -27.869 9.962 1.00 82.88 159 GLU A O 1
ATOM 1283 N N . PRO A 1 160 ? -8.478 -26.215 9.032 1.00 80.12 160 PRO A N 1
ATOM 1284 C CA . PRO A 1 160 ? -7.718 -27.121 8.187 1.00 80.12 160 PRO A CA 1
ATOM 1285 C C . PRO A 1 160 ? -6.896 -28.101 9.032 1.00 80.12 160 PRO A C 1
ATOM 1287 O O . PRO A 1 160 ? -6.066 -27.699 9.840 1.00 80.12 160 PRO A O 1
ATOM 1290 N N . LYS A 1 161 ? -7.059 -29.409 8.793 1.00 79.44 161 LYS A N 1
ATOM 1291 C CA . LYS A 1 161 ? -6.263 -30.460 9.465 1.00 79.44 161 LYS A CA 1
ATOM 1292 C C . LYS A 1 161 ? -4.769 -30.419 9.112 1.00 79.44 161 LYS A C 1
ATOM 1294 O O . LYS A 1 161 ? -3.960 -31.057 9.777 1.00 79.44 161 LYS A O 1
ATOM 1299 N N . ARG A 1 162 ? -4.414 -29.744 8.017 1.00 81.25 162 ARG A N 1
ATOM 1300 C CA . ARG A 1 162 ? -3.046 -29.538 7.526 1.00 81.25 162 ARG A CA 1
ATOM 1301 C C . ARG A 1 162 ? -2.883 -28.075 7.153 1.00 81.25 162 ARG A C 1
ATOM 1303 O O . ARG A 1 162 ? -3.855 -27.452 6.729 1.00 81.25 162 ARG A O 1
ATOM 1310 N N . ASP A 1 163 ? -1.660 -27.569 7.267 1.00 84.56 163 ASP A N 1
ATOM 1311 C CA . ASP A 1 163 ? -1.334 -26.207 6.855 1.00 84.56 163 ASP A CA 1
ATOM 1312 C C . ASP A 1 163 ? -1.688 -26.004 5.365 1.00 84.56 163 ASP A C 1
ATOM 1314 O O . ASP A 1 163 ? -1.146 -26.716 4.513 1.00 84.56 163 ASP A O 1
ATOM 1318 N N . PRO A 1 164 ? -2.613 -25.085 5.023 1.00 85.81 164 PRO A N 1
ATOM 1319 C CA . PRO A 1 164 ? -2.992 -24.815 3.638 1.00 85.81 164 PRO A CA 1
ATOM 1320 C C . PRO A 1 164 ? -1.926 -24.017 2.869 1.00 85.81 164 PRO A C 1
ATOM 1322 O O . PRO A 1 164 ? -2.028 -23.885 1.647 1.00 85.81 164 PRO A O 1
ATOM 1325 N N . PHE A 1 165 ? -0.910 -23.476 3.551 1.00 87.25 165 PHE A N 1
ATOM 1326 C CA . PHE A 1 165 ? 0.087 -22.587 2.957 1.00 87.25 165 PHE A CA 1
ATOM 1327 C C . PHE A 1 165 ? 0.860 -23.180 1.761 1.00 87.25 165 PHE A C 1
ATOM 1329 O O . PHE A 1 165 ? 1.016 -22.465 0.769 1.00 87.25 165 PHE A O 1
ATOM 1336 N N . PRO A 1 166 ? 1.290 -24.460 1.758 1.00 91.19 166 PRO A N 1
ATOM 1337 C CA . PRO A 1 166 ? 1.981 -25.043 0.605 1.00 91.19 166 PRO A CA 1
ATOM 1338 C C . PRO A 1 166 ? 1.114 -25.077 -0.658 1.00 91.19 166 PRO A C 1
ATOM 1340 O O . PRO A 1 166 ? 1.581 -24.722 -1.739 1.00 91.19 166 PRO A O 1
ATOM 1343 N N . LEU A 1 167 ? -0.165 -25.447 -0.520 1.00 88.88 167 LEU A N 1
ATOM 1344 C CA . LEU A 1 167 ? -1.109 -25.461 -1.640 1.00 88.88 167 LEU A CA 1
ATOM 1345 C C . LEU A 1 167 ? -1.375 -24.039 -2.144 1.00 88.88 167 LEU A C 1
ATOM 1347 O O . LEU A 1 167 ? -1.377 -23.799 -3.349 1.00 88.88 167 LEU A O 1
ATOM 1351 N N . PHE A 1 168 ? -1.552 -23.089 -1.223 1.00 88.81 168 PHE A N 1
ATOM 1352 C CA . PHE A 1 168 ? -1.696 -21.677 -1.560 1.00 88.81 168 PHE A CA 1
ATOM 1353 C C . PHE A 1 168 ? -0.493 -21.164 -2.361 1.00 88.81 168 PHE A C 1
ATOM 1355 O O . PHE A 1 168 ? -0.675 -20.575 -3.424 1.00 88.81 168 PHE A O 1
ATOM 1362 N N . GLY A 1 169 ? 0.730 -21.433 -1.895 1.00 90.50 169 GLY A N 1
ATOM 1363 C CA . GLY A 1 169 ? 1.955 -21.036 -2.585 1.00 90.50 169 GLY A CA 1
ATOM 1364 C C . GLY A 1 169 ? 2.056 -21.635 -3.987 1.00 90.50 169 GLY A C 1
ATOM 1365 O O . GLY A 1 169 ? 2.319 -20.902 -4.938 1.00 90.50 169 GLY A O 1
ATOM 1366 N N . ALA A 1 170 ? 1.785 -22.936 -4.131 1.00 93.25 170 ALA A N 1
ATOM 1367 C CA . ALA A 1 170 ? 1.810 -23.618 -5.424 1.00 93.25 170 ALA A CA 1
ATOM 1368 C C . ALA A 1 170 ? 0.817 -23.004 -6.425 1.00 93.25 170 ALA A C 1
ATOM 1370 O O . ALA A 1 170 ? 1.178 -22.739 -7.571 1.00 93.25 170 ALA A O 1
ATOM 1371 N N . LEU A 1 171 ? -0.413 -22.720 -5.987 1.00 93.69 171 LEU A N 1
ATOM 1372 C CA . LEU A 1 171 ? -1.434 -22.111 -6.839 1.00 93.69 171 LEU A CA 1
ATOM 1373 C C . LEU A 1 171 ? -1.087 -20.667 -7.216 1.00 93.69 171 LEU A C 1
ATOM 1375 O O . LEU A 1 171 ? -1.200 -20.304 -8.383 1.00 93.69 171 LEU A O 1
ATOM 1379 N N . VAL A 1 172 ? -0.626 -19.851 -6.263 1.00 92.88 172 VAL A N 1
ATOM 1380 C CA . VAL A 1 172 ? -0.230 -18.458 -6.531 1.00 92.88 172 VAL A CA 1
ATOM 1381 C C . VAL A 1 172 ? 0.914 -18.400 -7.543 1.00 92.88 172 VAL A C 1
ATOM 1383 O O . VAL A 1 172 ? 0.828 -17.643 -8.511 1.00 92.88 172 VAL A O 1
ATOM 1386 N N . TRP A 1 173 ? 1.955 -19.215 -7.354 1.00 91.69 173 TRP A N 1
ATOM 1387 C CA . TRP A 1 173 ? 3.096 -19.262 -8.270 1.00 91.69 173 TRP A CA 1
ATOM 1388 C C . TRP A 1 173 ? 2.737 -19.842 -9.642 1.00 91.69 173 TRP A C 1
ATOM 1390 O O . TRP A 1 173 ? 3.178 -19.313 -10.660 1.00 91.69 173 TRP A O 1
ATOM 1400 N N . GLY A 1 174 ? 1.895 -20.877 -9.694 1.00 93.25 174 GLY A N 1
ATOM 1401 C CA . GLY A 1 174 ? 1.416 -21.431 -10.961 1.00 93.25 174 GLY A CA 1
ATOM 1402 C C . GLY A 1 174 ? 0.606 -20.414 -11.768 1.00 93.25 174 GLY A C 1
ATOM 1403 O O . GLY A 1 174 ? 0.853 -20.223 -12.957 1.00 93.25 174 GLY A O 1
ATOM 1404 N N . ILE A 1 175 ? -0.318 -19.703 -11.113 1.00 93.31 175 ILE A N 1
ATOM 1405 C CA . ILE A 1 175 ? -1.170 -18.702 -11.766 1.00 93.31 175 ILE A CA 1
ATOM 1406 C C . ILE A 1 175 ? -0.350 -17.498 -12.236 1.00 93.31 175 ILE A C 1
ATOM 1408 O O . ILE A 1 175 ? -0.551 -17.037 -13.357 1.00 93.31 175 ILE A O 1
ATOM 1412 N N . VAL A 1 176 ? 0.570 -16.977 -11.415 1.00 93.06 176 VAL A N 1
ATOM 1413 C CA . VAL A 1 176 ? 1.341 -15.782 -11.797 1.00 93.06 176 VAL A CA 1
ATOM 1414 C C . VAL A 1 176 ? 2.256 -16.051 -12.991 1.00 93.06 176 VAL A C 1
ATOM 1416 O O . VAL A 1 176 ? 2.338 -15.205 -13.878 1.00 93.06 176 VAL A O 1
ATOM 1419 N N . LEU A 1 177 ? 2.885 -17.231 -13.059 1.00 91.38 177 LEU A N 1
ATOM 1420 C CA . LEU A 1 177 ? 3.714 -17.619 -14.202 1.00 91.38 177 LEU A CA 1
ATOM 1421 C C . LEU A 1 177 ? 2.873 -17.861 -15.454 1.00 91.38 177 LEU A C 1
ATOM 1423 O O . LEU A 1 177 ? 3.241 -17.392 -16.525 1.00 91.38 177 LEU A O 1
ATOM 1427 N N . TRP A 1 178 ? 1.715 -18.511 -15.328 1.00 92.94 178 TRP A N 1
ATOM 1428 C CA . TRP A 1 178 ? 0.798 -18.678 -16.455 1.00 92.94 178 TRP A CA 1
ATOM 1429 C C . TRP A 1 178 ? 0.305 -17.327 -17.003 1.00 92.94 178 TRP A C 1
ATOM 1431 O O . TRP A 1 178 ? 0.321 -17.103 -18.213 1.00 92.94 178 TRP A O 1
ATOM 1441 N N . LEU A 1 179 ? -0.053 -16.383 -16.125 1.00 91.62 179 LEU A N 1
ATOM 1442 C CA . LEU A 1 179 ? -0.403 -15.018 -16.529 1.00 91.62 179 LEU A CA 1
ATOM 1443 C C . LEU A 1 179 ? 0.780 -14.284 -17.166 1.00 91.62 179 LEU A C 1
ATOM 1445 O O . LEU A 1 179 ? 0.586 -13.540 -18.122 1.00 91.62 179 LEU A O 1
ATOM 1449 N N . PHE A 1 180 ? 1.997 -14.481 -16.663 1.00 91.00 180 PHE A N 1
ATOM 1450 C CA . PHE A 1 180 ? 3.193 -13.882 -17.247 1.00 91.00 180 PHE A CA 1
ATOM 1451 C C . PHE A 1 180 ? 3.537 -14.468 -18.623 1.00 91.00 180 PHE A C 1
ATOM 1453 O O . PHE A 1 180 ? 4.014 -13.740 -19.481 1.00 91.00 180 PHE A O 1
ATOM 1460 N N . GLU A 1 181 ? 3.272 -15.741 -18.886 1.00 88.00 181 GLU A N 1
ATOM 1461 C CA . GLU A 1 181 ? 3.592 -16.327 -20.191 1.00 88.00 181 GLU A CA 1
ATOM 1462 C C . GLU A 1 181 ? 2.540 -15.969 -21.251 1.00 88.00 181 GLU A C 1
ATOM 1464 O O . GLU A 1 181 ? 2.876 -15.532 -22.350 1.00 88.00 181 GLU A O 1
ATOM 1469 N N . TYR A 1 182 ? 1.252 -16.070 -20.905 1.00 90.44 182 TYR A N 1
ATOM 1470 C CA . TYR A 1 182 ? 0.157 -15.952 -21.878 1.00 90.44 182 TYR A CA 1
ATOM 1471 C C . TYR A 1 182 ? -0.566 -14.593 -21.858 1.00 90.44 182 TYR A C 1
ATOM 1473 O O . TYR A 1 182 ? -1.170 -14.197 -22.856 1.00 90.44 182 TYR A O 1
ATOM 1481 N N . HIS A 1 183 ? -0.511 -13.845 -20.749 1.00 90.56 183 HIS A N 1
ATOM 1482 C CA . HIS A 1 183 ? -1.329 -12.643 -20.527 1.00 90.56 183 HIS A CA 1
ATOM 1483 C C . HIS A 1 183 ? -0.573 -11.490 -19.832 1.00 90.56 183 HIS A C 1
ATOM 1485 O O . HIS A 1 183 ? -1.142 -10.787 -19.003 1.00 90.56 183 HIS A O 1
ATOM 1491 N N . ARG A 1 184 ? 0.696 -11.226 -20.193 1.00 87.69 184 ARG A N 1
ATOM 1492 C CA . ARG A 1 184 ? 1.572 -10.219 -19.533 1.00 87.69 184 ARG A CA 1
ATOM 1493 C C . ARG A 1 184 ? 0.888 -8.894 -19.188 1.00 87.69 184 ARG A C 1
ATOM 1495 O O . ARG A 1 184 ? 1.057 -8.383 -18.085 1.00 87.69 184 ARG A O 1
ATOM 1502 N N . HIS A 1 185 ? 0.086 -8.364 -20.111 1.00 87.06 185 HIS A N 1
ATOM 1503 C CA . HIS A 1 185 ? -0.596 -7.077 -19.976 1.00 87.06 185 HIS A CA 1
ATOM 1504 C C . HIS A 1 185 ? -1.585 -6.995 -18.797 1.00 87.06 185 HIS A C 1
ATOM 1506 O O . HIS A 1 185 ? -1.887 -5.890 -18.353 1.00 87.06 185 HIS A O 1
ATOM 1512 N N . THR A 1 186 ? -2.083 -8.124 -18.278 1.00 87.38 186 THR A N 1
ATOM 1513 C CA . THR A 1 186 ? -3.020 -8.146 -17.143 1.00 87.38 186 THR A CA 1
ATOM 1514 C C . THR A 1 186 ? -2.319 -8.018 -15.792 1.00 87.38 186 THR A C 1
ATOM 1516 O O . THR A 1 186 ? -2.966 -7.724 -14.788 1.00 87.38 186 THR A O 1
ATOM 1519 N N . LEU A 1 187 ? -1.008 -8.272 -15.731 1.00 86.50 187 LEU A N 1
ATOM 1520 C CA . LEU A 1 187 ? -0.232 -8.170 -14.498 1.00 86.50 187 LEU A CA 1
ATOM 1521 C C . LEU A 1 187 ? 0.054 -6.708 -14.150 1.00 86.50 187 LEU A C 1
ATOM 1523 O O . LEU A 1 187 ? 0.118 -5.837 -15.014 1.00 86.50 187 LEU A O 1
ATOM 1527 N N . GLN A 1 188 ? 0.299 -6.423 -12.872 1.00 84.44 188 GLN A N 1
ATOM 1528 C CA . GLN A 1 188 ? 0.691 -5.075 -12.469 1.00 84.44 188 GLN A CA 1
ATOM 1529 C C . GLN A 1 188 ? 2.041 -4.704 -13.116 1.00 84.44 188 GLN A C 1
ATOM 1531 O O . GLN A 1 188 ? 2.966 -5.518 -13.052 1.00 84.44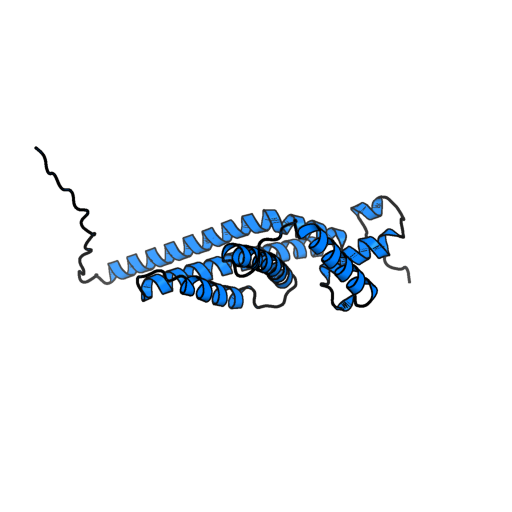 188 GLN A O 1
ATOM 1536 N N . PRO A 1 189 ? 2.222 -3.480 -13.654 1.00 84.12 189 PRO A N 1
ATOM 1537 C CA . PRO A 1 189 ? 3.452 -3.098 -14.353 1.00 84.12 189 PRO A CA 1
ATOM 1538 C C . PRO A 1 189 ? 4.735 -3.336 -13.549 1.00 84.12 189 PRO A C 1
ATOM 1540 O O . PRO A 1 189 ? 5.740 -3.764 -14.100 1.00 84.12 189 PRO A O 1
ATOM 1543 N N . SER A 1 190 ? 4.698 -3.125 -12.227 1.00 80.38 190 SER A N 1
ATOM 1544 C CA . SER A 1 190 ? 5.853 -3.392 -11.362 1.00 80.38 190 SER A CA 1
ATOM 1545 C C . SER A 1 190 ? 6.227 -4.872 -11.297 1.00 80.38 190 SER A C 1
ATOM 1547 O O . SER A 1 190 ? 7.409 -5.188 -11.251 1.00 80.38 190 SER A O 1
ATOM 1549 N N . LEU A 1 191 ? 5.235 -5.768 -11.291 1.00 84.00 191 LEU A N 1
ATOM 1550 C CA . LEU A 1 191 ? 5.464 -7.212 -11.281 1.00 84.00 191 LEU A CA 1
ATOM 1551 C C . LEU A 1 191 ? 5.967 -7.688 -12.646 1.00 84.00 191 LEU A C 1
ATOM 1553 O O . LEU A 1 191 ? 6.900 -8.480 -12.693 1.00 84.00 191 LEU A O 1
ATOM 1557 N N . GLN A 1 192 ? 5.411 -7.144 -13.735 1.00 85.50 192 GLN A N 1
ATOM 1558 C CA . GLN A 1 192 ? 5.906 -7.403 -15.088 1.00 85.50 192 GLN A CA 1
ATOM 1559 C C . GLN A 1 192 ? 7.392 -7.052 -15.213 1.00 85.50 192 GLN A C 1
ATOM 1561 O O . GLN A 1 192 ? 8.170 -7.894 -15.639 1.00 85.50 192 GLN A O 1
ATOM 1566 N N . SER A 1 193 ? 7.807 -5.852 -14.780 1.00 82.69 193 SER A N 1
ATOM 1567 C CA . SER A 1 193 ? 9.220 -5.447 -14.834 1.00 82.69 193 SER A CA 1
ATOM 1568 C C . SER A 1 193 ? 10.132 -6.382 -14.041 1.00 82.69 193 SER A C 1
ATOM 1570 O O . SER A 1 193 ? 11.213 -6.718 -14.513 1.00 82.69 193 SER A O 1
ATOM 1572 N N . SER A 1 194 ? 9.702 -6.827 -12.855 1.00 81.50 194 SER A N 1
ATOM 1573 C CA . SER A 1 194 ? 10.482 -7.777 -12.058 1.00 81.50 194 SER A CA 1
ATOM 1574 C C . SER A 1 194 ? 10.567 -9.158 -12.709 1.00 81.50 194 SER A C 1
ATOM 1576 O O . SER A 1 194 ? 11.643 -9.740 -12.722 1.00 81.50 194 SER A O 1
ATOM 1578 N N . MET A 1 195 ? 9.471 -9.680 -13.265 1.00 82.94 195 MET A N 1
ATOM 1579 C CA . MET A 1 195 ? 9.479 -10.987 -13.929 1.00 82.94 195 MET A CA 1
ATOM 1580 C C . MET A 1 195 ? 10.250 -10.962 -15.253 1.00 82.94 195 MET A C 1
ATOM 1582 O O . MET A 1 195 ? 11.04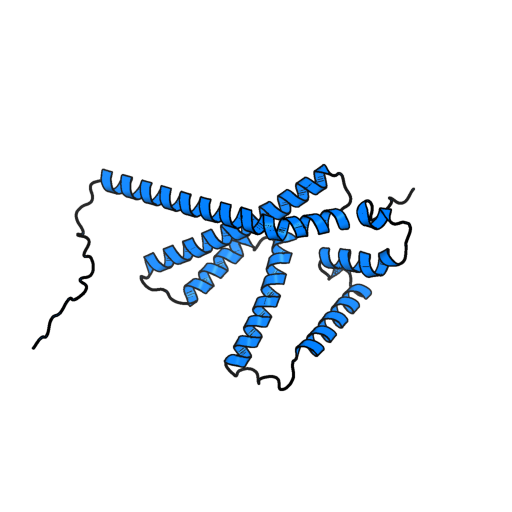3 -11.862 -15.485 1.00 82.94 195 MET A O 1
ATOM 1586 N N . THR A 1 196 ? 10.118 -9.919 -16.076 1.00 83.81 196 THR A N 1
ATOM 1587 C CA . THR A 1 196 ? 10.941 -9.750 -17.288 1.00 83.81 196 THR A CA 1
ATOM 1588 C C . THR A 1 196 ? 12.426 -9.704 -16.945 1.00 83.81 196 THR A C 1
ATOM 1590 O O . THR A 1 196 ? 13.210 -10.408 -17.570 1.00 83.81 196 THR A O 1
ATOM 1593 N N . TYR A 1 197 ? 12.814 -8.975 -15.897 1.00 76.00 197 TYR A N 1
ATOM 1594 C CA . TYR A 1 197 ? 14.209 -8.964 -15.457 1.00 76.00 197 TYR A CA 1
ATOM 1595 C C . TYR A 1 197 ? 14.710 -10.349 -15.018 1.00 76.00 197 TYR A C 1
ATOM 1597 O O . TYR A 1 197 ? 15.828 -10.739 -15.337 1.00 76.00 197 TYR A O 1
ATOM 1605 N N . LEU A 1 198 ? 13.876 -11.100 -14.292 1.00 79.00 198 LEU A N 1
ATOM 1606 C CA . LEU A 1 198 ? 14.241 -12.410 -13.747 1.00 79.00 198 LEU A CA 1
ATOM 1607 C C . LEU A 1 198 ? 14.209 -13.560 -14.759 1.00 79.00 198 LEU A C 1
ATOM 1609 O O . LEU A 1 198 ? 14.887 -14.551 -14.516 1.00 79.00 198 LEU A O 1
ATOM 1613 N N . TYR A 1 199 ? 13.389 -13.477 -15.809 1.00 77.25 199 TYR A N 1
ATOM 1614 C CA . TYR A 1 199 ? 13.139 -14.599 -16.722 1.00 77.25 199 TYR A CA 1
ATOM 1615 C C . TYR A 1 199 ? 13.536 -14.322 -18.172 1.00 77.25 199 TYR A C 1
ATOM 1617 O O . TYR A 1 199 ? 13.936 -15.257 -18.863 1.00 77.25 199 TYR A O 1
ATOM 1625 N N . ASP A 1 200 ? 13.444 -13.073 -18.636 1.00 75.44 200 ASP A N 1
ATOM 1626 C CA . ASP A 1 200 ? 13.802 -12.706 -20.010 1.00 75.44 200 ASP A CA 1
ATOM 1627 C C . ASP A 1 200 ? 15.232 -12.129 -20.058 1.00 75.44 200 ASP A C 1
ATOM 1629 O O . ASP A 1 200 ? 16.066 -12.610 -20.827 1.00 75.44 200 ASP A O 1
ATOM 1633 N N . ASP A 1 201 ? 15.537 -11.137 -19.208 1.00 65.06 201 ASP A N 1
ATOM 1634 C CA . ASP A 1 201 ? 16.814 -10.401 -19.239 1.00 65.06 201 ASP A CA 1
ATOM 1635 C C . ASP A 1 201 ? 17.970 -11.182 -18.577 1.00 65.06 201 ASP A C 1
ATOM 1637 O O . ASP A 1 201 ? 19.130 -11.015 -18.950 1.00 65.06 201 ASP A O 1
ATOM 1641 N N . SER A 1 202 ? 17.682 -12.100 -17.646 1.00 58.53 202 SER A N 1
ATOM 1642 C CA . SER A 1 202 ? 18.694 -12.941 -16.982 1.00 58.53 202 SER A CA 1
ATOM 1643 C C . SER A 1 202 ? 19.408 -13.929 -17.914 1.00 58.53 202 SER A C 1
ATOM 1645 O O . SER A 1 202 ? 20.408 -14.527 -17.520 1.00 58.53 202 SER A O 1
ATOM 1647 N N . ASN A 1 203 ? 18.895 -14.135 -19.131 1.00 56.59 203 ASN A N 1
ATOM 1648 C CA . ASN A 1 203 ? 19.481 -15.046 -20.118 1.00 56.59 203 ASN A CA 1
ATOM 1649 C C . ASN A 1 203 ? 20.644 -14.417 -20.901 1.00 56.59 203 ASN A C 1
ATOM 1651 O O . ASN A 1 203 ? 21.304 -15.110 -21.675 1.00 56.59 203 ASN A O 1
ATOM 1655 N N . VAL A 1 204 ? 20.901 -13.119 -20.718 1.00 51.56 204 VAL A N 1
ATOM 1656 C CA . VAL A 1 204 ? 21.931 -12.378 -21.446 1.00 51.56 204 VAL A CA 1
ATOM 1657 C C . VAL A 1 204 ? 22.868 -11.714 -20.434 1.00 51.56 204 VAL A C 1
ATOM 1659 O O . VAL A 1 204 ? 22.574 -10.655 -19.894 1.00 51.56 204 VAL A O 1
ATOM 1662 N N . TRP A 1 205 ? 23.998 -12.363 -20.141 1.00 43.94 205 TRP A N 1
ATOM 1663 C CA . TRP A 1 205 ? 25.009 -11.843 -19.216 1.00 43.94 205 TRP A CA 1
ATOM 1664 C C . TRP A 1 205 ? 26.126 -11.155 -19.997 1.00 43.94 205 TRP A C 1
ATOM 1666 O O . TRP A 1 205 ? 26.774 -11.796 -20.829 1.00 43.94 205 TRP A O 1
ATOM 1676 N N . HIS A 1 206 ? 26.351 -9.863 -19.746 1.00 51.53 206 HIS A N 1
ATOM 1677 C CA . HIS A 1 206 ? 27.406 -9.119 -20.429 1.00 51.53 206 HIS A CA 1
ATOM 1678 C C . HIS A 1 206 ? 28.564 -8.704 -19.509 1.00 51.53 206 HIS A C 1
ATOM 1680 O O . HIS A 1 206 ? 29.692 -8.864 -19.953 1.00 51.53 206 HIS A O 1
ATOM 1686 N N . ASP A 1 207 ? 28.344 -8.245 -18.261 1.00 49.59 207 ASP A N 1
ATOM 1687 C CA . ASP A 1 207 ? 29.416 -7.970 -17.271 1.00 49.59 207 ASP A CA 1
ATOM 1688 C C . ASP A 1 207 ? 28.881 -7.629 -15.852 1.00 49.59 207 ASP A C 1
ATOM 1690 O O . ASP A 1 207 ? 27.714 -7.288 -15.675 1.00 49.59 207 ASP A O 1
ATOM 1694 N N . VAL A 1 208 ? 29.755 -7.587 -14.827 1.00 56.75 208 VAL A N 1
ATOM 1695 C CA . VAL A 1 208 ? 29.436 -7.159 -13.429 1.00 56.75 208 VAL A CA 1
ATOM 1696 C C . VAL A 1 208 ? 28.902 -5.712 -13.345 1.00 56.75 208 VAL A C 1
ATOM 1698 O O . VAL A 1 208 ? 28.239 -5.329 -12.379 1.00 56.75 208 VAL A O 1
ATOM 1701 N N . SER A 1 209 ? 29.152 -4.899 -14.374 1.00 51.56 209 SER A N 1
ATOM 1702 C CA . SER A 1 209 ? 28.640 -3.527 -14.492 1.00 51.56 209 SER A CA 1
ATOM 1703 C C . SER A 1 209 ? 27.122 -3.445 -14.753 1.00 51.56 209 SER A C 1
ATOM 1705 O O . SER A 1 209 ? 26.516 -2.426 -14.399 1.00 51.56 209 SER A O 1
ATOM 1707 N N . ASP A 1 210 ? 26.490 -4.522 -15.246 1.00 51.97 210 ASP A N 1
ATOM 1708 C CA . ASP A 1 210 ? 25.025 -4.623 -15.385 1.00 51.97 210 ASP A CA 1
ATOM 1709 C C . ASP A 1 210 ? 24.319 -4.714 -14.021 1.00 51.97 210 ASP A C 1
ATOM 1711 O O . ASP A 1 210 ? 23.181 -4.276 -13.862 1.00 51.97 210 ASP A O 1
ATOM 1715 N N . PHE A 1 211 ? 25.006 -5.217 -12.990 1.00 53.06 211 PHE A N 1
ATOM 1716 C CA . PHE A 1 211 ? 24.436 -5.359 -11.647 1.00 53.06 211 PHE A CA 1
ATOM 1717 C C . PHE A 1 211 ? 24.304 -4.017 -10.903 1.00 53.06 211 PHE A C 1
ATOM 1719 O O . PHE A 1 211 ? 23.465 -3.882 -10.013 1.00 53.06 211 PHE A O 1
ATOM 1726 N N . LEU A 1 212 ? 25.132 -3.018 -11.246 1.00 53.88 212 LEU A N 1
ATOM 1727 C CA . LEU A 1 212 ? 25.242 -1.761 -10.489 1.00 53.88 212 LEU A CA 1
ATOM 1728 C C . LEU A 1 212 ? 24.862 -0.492 -11.268 1.00 53.88 212 LEU A C 1
ATOM 1730 O O . LEU A 1 212 ? 24.529 0.501 -10.618 1.00 53.88 212 LEU A O 1
ATOM 1734 N N . VAL A 1 213 ? 24.917 -0.468 -12.611 1.00 51.94 213 VAL A N 1
ATOM 1735 C CA . VAL A 1 213 ? 24.846 0.812 -13.356 1.00 51.94 213 VAL A CA 1
ATOM 1736 C C . VAL A 1 213 ? 23.860 0.835 -14.535 1.00 51.94 213 VAL A C 1
ATOM 1738 O O . VAL A 1 213 ? 23.170 1.844 -14.694 1.00 51.94 213 VAL A O 1
ATOM 1741 N N . TYR A 1 214 ? 23.726 -0.226 -15.340 1.00 48.25 214 TYR A N 1
ATOM 1742 C CA . TYR A 1 214 ? 22.846 -0.230 -16.523 1.00 48.25 214 TYR A CA 1
ATOM 1743 C C . TYR A 1 214 ? 22.098 -1.556 -16.673 1.00 48.25 214 TYR A C 1
ATOM 1745 O O . TYR A 1 214 ? 22.724 -2.595 -16.726 1.00 48.25 214 TYR A O 1
ATOM 1753 N N . ASN A 1 215 ? 20.767 -1.513 -16.798 1.00 52.00 215 ASN A N 1
ATOM 1754 C CA . ASN A 1 215 ? 19.952 -2.713 -17.052 1.00 52.00 215 ASN A CA 1
ATOM 1755 C C . ASN A 1 215 ? 19.565 -2.869 -18.542 1.00 52.00 215 ASN A C 1
ATOM 1757 O O . ASN A 1 215 ? 19.118 -3.916 -18.984 1.00 52.00 215 ASN A O 1
ATOM 1761 N N . LYS A 1 216 ? 19.742 -1.818 -19.356 1.00 45.25 216 LYS A N 1
ATOM 1762 C CA . LYS A 1 216 ? 19.675 -1.887 -20.825 1.00 45.25 216 LYS A CA 1
ATOM 1763 C C . LYS A 1 216 ? 20.697 -0.932 -21.426 1.00 45.25 216 LYS A C 1
ATOM 1765 O O . LYS A 1 216 ? 20.641 0.269 -21.152 1.00 45.25 216 LYS A O 1
ATOM 1770 N N . ARG A 1 217 ? 21.578 -1.428 -22.300 1.00 46.44 217 ARG A N 1
ATOM 1771 C CA . ARG A 1 217 ? 22.222 -0.553 -23.290 1.00 46.44 217 ARG A CA 1
ATOM 1772 C C . ARG A 1 217 ? 21.153 -0.165 -24.320 1.00 46.44 217 ARG A C 1
ATOM 1774 O O . ARG A 1 217 ? 20.389 -1.037 -24.737 1.00 46.44 217 ARG A O 1
ATOM 1781 N N . PRO A 1 218 ? 21.030 1.116 -24.708 1.00 42.41 218 PRO A N 1
ATOM 1782 C CA . PRO A 1 218 ? 20.153 1.475 -25.811 1.00 42.41 218 PRO A CA 1
ATOM 1783 C C . PRO A 1 218 ? 20.615 0.702 -27.046 1.00 42.41 218 PRO A C 1
ATOM 1785 O O . PRO A 1 218 ? 21.814 0.651 -27.324 1.00 42.41 218 PRO A O 1
ATOM 1788 N N . ALA A 1 219 ? 19.673 0.072 -27.751 1.00 44.12 219 ALA A N 1
ATOM 1789 C CA . ALA A 1 219 ? 19.967 -0.539 -29.037 1.00 44.12 219 ALA A CA 1
ATOM 1790 C C . ALA A 1 219 ? 20.618 0.530 -29.922 1.00 44.12 219 ALA A C 1
ATOM 1792 O O . ALA A 1 219 ? 20.027 1.589 -30.154 1.00 44.12 219 ALA A O 1
ATOM 1793 N N . VAL A 1 220 ? 21.854 0.270 -30.347 1.00 46.25 220 VAL A N 1
ATOM 1794 C CA . VAL A 1 220 ? 22.512 1.063 -31.380 1.00 46.25 220 VAL A CA 1
ATOM 1795 C C . VAL A 1 220 ? 21.647 0.898 -32.627 1.00 46.25 220 VAL A C 1
ATOM 1797 O O . VAL A 1 220 ? 21.475 -0.221 -33.108 1.00 46.25 220 VAL A O 1
ATOM 1800 N N . LYS A 1 221 ? 21.007 1.989 -33.053 1.00 37.31 221 LYS A N 1
ATOM 1801 C CA . LYS A 1 221 ? 20.396 2.075 -34.380 1.00 37.31 221 LYS A CA 1
ATOM 1802 C C . LYS A 1 221 ? 21.487 2.186 -35.430 1.00 37.31 221 LYS A C 1
ATOM 1804 O O . LYS A 1 221 ? 22.469 2.907 -35.147 1.00 37.31 221 LYS A O 1
#

Mean predicted aligned error: 12.3 Å